Protein AF-A0AAD9Q661-F1 (afdb_monomer)

Organism: Acropora cervicornis (NCBI:txid6130)

Solvent-accessible surface area (backbone atoms only — not comparable to full-atom values): 11710 Å² total; per-residue (Å²): 135,86,80,81,79,78,82,69,79,81,55,78,82,63,56,49,78,59,52,51,55,54,43,55,54,47,40,49,43,62,15,44,30,61,57,53,44,52,51,36,46,53,49,36,54,52,47,52,64,78,39,65,90,53,77,78,66,76,66,91,54,58,66,65,53,75,67,75,46,71,67,34,48,56,58,48,71,36,35,70,75,80,73,61,37,38,75,56,32,58,58,84,37,52,84,39,91,89,54,8,30,40,35,53,47,39,22,33,25,63,91,52,74,90,50,37,82,68,44,67,48,51,84,61,38,52,68,66,41,53,56,32,25,54,65,27,28,58,81,54,81,62,58,62,69,37,54,48,46,44,49,42,44,47,56,64,51,35,74,64,26,76,93,51,54,70,55,72,67,57,48,52,53,43,52,50,30,50,44,56,40,38,61,30,79,81,30,63,83,38,68,48,17,46,49,28,40,53,55,58,60,51,70,75,78,113

Sequence (206 aa):
MAGSHSVSPDWQSKILKKEYQNFALSLMLDGLRSYIEEEMMIFHQRLLTNLASASPCVCPNPTKHRKTCAWSNHLIGYHRKGFPKWRQSDPTKWSDINCGYWEIAKLFMADLGTSKAAMVDAITTDCTGLINLISWCDHFQVQIHLINAVQETRNTKWVHAPRQELTDAEKSDTLNAIRNLLQDPELVADANAQKALLEITSMEKE

InterPro domains:
  IPR027897 Protein of unknown function DUF4559 [PF15112] (20-188)
  IPR027897 Protein of unknown function DUF4559 [PTHR35083] (17-191)

Structure (mmCIF, N/CA/C/O backbone):
data_AF-A0AAD9Q661-F1
#
_entry.id   AF-A0AAD9Q661-F1
#
loop_
_atom_site.group_PDB
_atom_site.id
_atom_site.type_symbol
_atom_site.label_atom_id
_atom_site.label_alt_id
_atom_site.label_comp_id
_atom_site.label_asym_id
_atom_site.label_entity_id
_atom_site.label_seq_id
_atom_site.pdbx_PDB_ins_code
_atom_site.Cartn_x
_atom_site.Cartn_y
_atom_site.Cartn_z
_atom_site.occupancy
_atom_site.B_iso_or_equiv
_atom_site.auth_seq_id
_atom_site.auth_comp_id
_atom_site.auth_asym_id
_atom_site.auth_atom_id
_atom_site.pdbx_PDB_model_num
ATOM 1 N N . MET A 1 1 ? -11.928 -5.965 61.417 1.00 35.06 1 MET A N 1
ATOM 2 C CA . MET A 1 1 ? -12.749 -5.832 60.198 1.00 35.06 1 MET A CA 1
ATOM 3 C C . MET A 1 1 ? -11.862 -5.225 59.129 1.00 35.06 1 MET A C 1
ATOM 5 O O . MET A 1 1 ? -11.406 -4.105 59.308 1.00 35.06 1 MET A O 1
ATOM 9 N N . ALA A 1 2 ? -11.500 -6.017 58.121 1.00 31.73 2 ALA A N 1
ATOM 10 C CA . ALA A 1 2 ? -10.606 -5.603 57.046 1.00 31.73 2 ALA A CA 1
ATOM 11 C C . ALA A 1 2 ? -11.409 -4.809 56.008 1.00 31.73 2 ALA A C 1
ATOM 13 O O . ALA A 1 2 ? -12.357 -5.337 55.431 1.00 31.73 2 ALA A O 1
ATOM 14 N N . GLY A 1 3 ? -11.061 -3.536 55.826 1.00 29.75 3 GLY A N 1
ATOM 15 C CA . GLY A 1 3 ? -11.609 -2.701 54.765 1.00 29.75 3 GLY A CA 1
ATOM 16 C C . GLY A 1 3 ? -11.016 -3.126 53.428 1.00 29.75 3 GLY A C 1
ATOM 17 O O . GLY A 1 3 ? -9.805 -3.064 53.231 1.00 29.75 3 GLY A O 1
ATOM 18 N N . SER A 1 4 ? -11.873 -3.587 52.525 1.00 33.56 4 SER A N 1
ATOM 19 C CA . SER A 1 4 ? -11.544 -3.843 51.130 1.00 33.56 4 SER A CA 1
ATOM 20 C C . SER A 1 4 ? -11.205 -2.521 50.441 1.00 33.56 4 SER A C 1
ATOM 22 O O . SER A 1 4 ? -12.092 -1.707 50.183 1.00 33.56 4 SER A O 1
ATOM 24 N N . HIS A 1 5 ? -9.929 -2.303 50.132 1.00 34.09 5 HIS A N 1
ATOM 25 C CA . HIS A 1 5 ? -9.533 -1.275 49.180 1.00 34.09 5 HIS A CA 1
ATOM 26 C C . HIS A 1 5 ? -10.049 -1.679 47.795 1.00 34.09 5 HIS A C 1
ATOM 28 O O . HIS A 1 5 ? -9.516 -2.589 47.163 1.00 34.09 5 HIS A O 1
ATOM 34 N N . SER A 1 6 ? -11.112 -1.017 47.337 1.00 40.59 6 SER A N 1
ATOM 35 C CA . SER A 1 6 ? -11.507 -1.029 45.933 1.00 40.59 6 SER A CA 1
ATOM 36 C C . SER A 1 6 ? -10.397 -0.357 45.130 1.00 40.59 6 SER A C 1
ATOM 38 O O . SER A 1 6 ? -10.202 0.858 45.219 1.00 40.59 6 SER A O 1
ATOM 40 N N . VAL A 1 7 ? -9.645 -1.148 44.372 1.00 36.69 7 VAL A N 1
ATOM 41 C CA . VAL A 1 7 ? -8.735 -0.627 43.353 1.00 36.69 7 VAL A CA 1
ATOM 42 C C . VAL A 1 7 ? -9.608 0.004 42.269 1.00 36.69 7 VAL A C 1
ATOM 44 O O . VAL A 1 7 ? -10.267 -0.694 41.506 1.00 36.69 7 VAL A O 1
ATOM 47 N N . SER A 1 8 ? -9.666 1.334 42.260 1.00 37.97 8 SER A N 1
ATOM 48 C CA . SER A 1 8 ? -10.226 2.107 41.151 1.00 37.97 8 SER A CA 1
ATOM 49 C C . SER A 1 8 ? -9.344 1.907 39.909 1.00 37.97 8 SER A C 1
ATOM 51 O O . SER A 1 8 ? -8.117 1.961 40.056 1.00 37.97 8 SER A O 1
ATOM 53 N N . PRO A 1 9 ? -9.898 1.700 38.700 1.00 45.19 9 PRO A N 1
ATOM 54 C CA . PRO A 1 9 ? -9.126 1.647 37.460 1.00 45.19 9 PRO A CA 1
ATOM 55 C C . PRO A 1 9 ? -8.660 3.059 37.052 1.00 45.19 9 PRO A C 1
ATOM 57 O O . PRO A 1 9 ? -9.088 3.634 36.060 1.00 45.19 9 PRO A O 1
ATOM 60 N N . ASP A 1 10 ? -7.726 3.620 37.822 1.00 48.41 10 ASP A N 1
ATOM 61 C CA . ASP A 1 10 ? -7.062 4.923 37.635 1.00 48.41 10 ASP A CA 1
ATOM 62 C C . ASP A 1 10 ? -6.063 4.945 36.447 1.00 48.41 10 ASP A C 1
ATOM 64 O O . ASP A 1 10 ? -5.057 5.663 36.445 1.00 48.41 10 ASP A O 1
ATOM 68 N N . TRP A 1 11 ? -6.301 4.103 35.438 1.00 43.44 11 TRP A N 1
ATOM 69 C CA . TRP A 1 11 ? -5.484 4.000 34.227 1.00 43.44 11 TRP A CA 1
ATOM 70 C C . TRP A 1 11 ? -6.222 4.523 32.984 1.00 43.44 11 TRP A C 1
ATOM 72 O O . TRP A 1 11 ? -5.585 5.100 32.104 1.00 43.44 11 TRP A O 1
ATOM 82 N N . GLN A 1 12 ? -7.559 4.452 32.959 1.00 44.88 12 GLN A N 1
ATOM 83 C CA . GLN A 1 12 ? -8.405 5.024 31.897 1.00 44.88 12 GLN A CA 1
ATOM 84 C C . GLN A 1 12 ? -8.356 6.562 31.854 1.00 44.88 12 GLN A C 1
ATOM 86 O O . GLN A 1 12 ? -8.608 7.177 30.823 1.00 44.88 12 GLN A O 1
ATOM 91 N N . SER A 1 13 ? -7.959 7.198 32.959 1.00 40.97 13 SER A N 1
ATOM 92 C CA . SER A 1 13 ? -7.707 8.640 33.049 1.00 40.97 13 SER A CA 1
ATOM 93 C C . SER A 1 13 ? -6.361 9.073 32.439 1.00 40.97 13 SER A C 1
ATOM 95 O O . SER A 1 13 ? -6.132 10.275 32.292 1.00 40.97 13 SER A O 1
ATOM 97 N N . LYS A 1 14 ? -5.467 8.128 32.093 1.00 41.72 14 LYS A N 1
ATOM 98 C CA . LYS A 1 14 ? -4.052 8.396 31.760 1.00 41.72 14 LYS A CA 1
ATOM 99 C C . LYS A 1 14 ? -3.652 8.187 30.302 1.00 41.72 14 LYS A C 1
ATOM 101 O O . LYS A 1 14 ? -2.556 8.610 29.957 1.00 41.72 14 LYS A O 1
ATOM 106 N N . ILE A 1 15 ? -4.508 7.630 29.444 1.00 47.44 15 ILE A N 1
ATOM 107 C CA . ILE A 1 15 ? -4.295 7.743 27.994 1.00 47.44 15 ILE A CA 1
ATOM 108 C C . ILE A 1 15 ? -4.806 9.127 27.605 1.00 47.44 15 ILE A C 1
ATOM 110 O O . ILE A 1 15 ? -6.010 9.351 27.463 1.00 47.44 15 ILE A O 1
ATOM 114 N N . LEU A 1 16 ? -3.899 10.095 27.493 1.00 50.72 16 LEU A N 1
ATOM 115 C CA . LEU A 1 16 ? -4.241 11.435 27.019 1.00 50.72 16 LEU A CA 1
ATOM 116 C C . LEU A 1 16 ? -5.015 11.289 25.699 1.00 50.72 16 LEU A C 1
ATOM 118 O O . LEU A 1 16 ? -4.644 10.480 24.857 1.00 50.72 16 LEU A O 1
ATOM 122 N N . LYS A 1 17 ? -6.096 12.051 25.481 1.00 54.47 17 LYS A N 1
ATOM 123 C CA . LYS A 1 17 ? -7.004 11.896 24.315 1.00 54.47 17 LYS A CA 1
ATOM 124 C C . LYS A 1 17 ? -6.286 11.765 22.955 1.00 54.47 17 LYS A C 1
ATOM 126 O O . LYS A 1 17 ? -6.797 11.102 22.057 1.00 54.47 17 LYS A O 1
ATOM 131 N N . LYS A 1 18 ? -5.104 12.377 22.828 1.00 54.94 18 LYS A N 1
ATOM 132 C CA . LYS A 1 18 ? -4.198 12.294 21.672 1.00 54.94 18 LYS A CA 1
ATOM 133 C C . LYS A 1 18 ? -3.495 10.932 21.533 1.00 54.94 18 LYS A C 1
ATOM 135 O O . LYS A 1 18 ? -3.308 10.448 20.422 1.00 54.94 18 LYS A O 1
ATOM 140 N N . GLU A 1 19 ? -3.114 10.307 22.642 1.00 62.66 19 GLU A N 1
ATOM 141 C CA . GLU A 1 19 ? -2.480 8.984 22.690 1.00 62.66 19 GLU A CA 1
ATOM 142 C C . GLU A 1 19 ? -3.453 7.884 22.259 1.00 62.66 19 GLU A C 1
ATOM 144 O O . GLU A 1 19 ? -3.057 7.018 21.491 1.00 62.66 19 GLU A O 1
ATOM 149 N N . TYR A 1 20 ? -4.736 7.969 22.631 1.00 68.25 20 TYR A N 1
ATOM 150 C CA . TYR A 1 20 ? -5.757 6.983 22.240 1.00 68.25 20 TYR A CA 1
ATOM 151 C C . TYR A 1 20 ? -5.947 6.895 20.717 1.00 68.25 20 TYR A C 1
ATOM 153 O O . TYR A 1 20 ? -6.053 5.818 20.138 1.00 68.25 20 TYR A O 1
ATOM 161 N N . GLN A 1 21 ? -5.976 8.048 20.051 1.00 67.25 21 GLN A N 1
ATOM 162 C CA . GLN A 1 21 ? -6.215 8.140 18.608 1.00 67.25 21 GLN A CA 1
ATOM 163 C C . GLN A 1 21 ? -4.998 7.678 17.810 1.00 67.25 21 GLN A C 1
ATOM 165 O O . GLN A 1 21 ? -5.122 6.887 16.874 1.00 67.25 21 GLN A O 1
ATOM 170 N N . ASN A 1 22 ? -3.813 8.137 18.222 1.00 70.94 22 ASN A N 1
ATOM 171 C CA . ASN A 1 22 ? -2.556 7.664 17.658 1.00 70.94 22 ASN A CA 1
ATOM 172 C C . ASN A 1 22 ? -2.407 6.155 17.861 1.00 70.94 22 ASN A C 1
ATOM 174 O O . ASN A 1 22 ? -1.918 5.470 16.967 1.00 70.94 22 ASN A O 1
ATOM 178 N N . PHE A 1 23 ? -2.873 5.635 18.997 1.00 79.38 23 PHE A N 1
ATOM 179 C CA . PHE A 1 23 ? -2.864 4.213 19.291 1.00 79.38 23 PHE A CA 1
ATOM 180 C C . PHE A 1 23 ? -3.783 3.424 18.351 1.00 79.38 23 PHE A C 1
ATOM 182 O O . PHE A 1 23 ? -3.293 2.521 17.683 1.00 79.38 23 PHE A O 1
ATOM 189 N N . ALA A 1 24 ? -5.056 3.808 18.184 1.00 84.31 24 ALA A N 1
ATOM 190 C CA . ALA A 1 24 ? -5.981 3.109 17.279 1.00 84.31 24 ALA A CA 1
ATOM 191 C C . ALA A 1 24 ? -5.478 3.066 15.821 1.00 84.31 24 ALA A C 1
ATOM 193 O O . ALA A 1 24 ? -5.547 2.030 15.160 1.00 84.31 24 ALA A O 1
ATOM 194 N N . LEU A 1 25 ? -4.925 4.176 15.321 1.00 83.81 25 LEU A N 1
ATOM 195 C CA . LEU A 1 25 ? -4.324 4.219 13.985 1.00 83.81 25 LEU A CA 1
ATOM 196 C C . LEU A 1 25 ? -3.051 3.391 13.867 1.00 83.81 25 LEU A C 1
ATOM 198 O O . LEU A 1 25 ? -2.810 2.815 12.808 1.00 83.81 25 LEU A O 1
ATOM 202 N N . SER A 1 26 ? -2.236 3.356 14.921 1.00 85.94 26 SER A N 1
ATOM 203 C CA . SER A 1 26 ? -1.027 2.531 14.944 1.00 85.94 26 SER A CA 1
ATOM 204 C C . SER A 1 26 ? -1.395 1.052 14.941 1.00 85.94 26 SER A C 1
ATOM 206 O O . SER A 1 26 ? -0.851 0.314 14.133 1.00 85.94 26 SER A O 1
ATOM 208 N N . LEU A 1 27 ?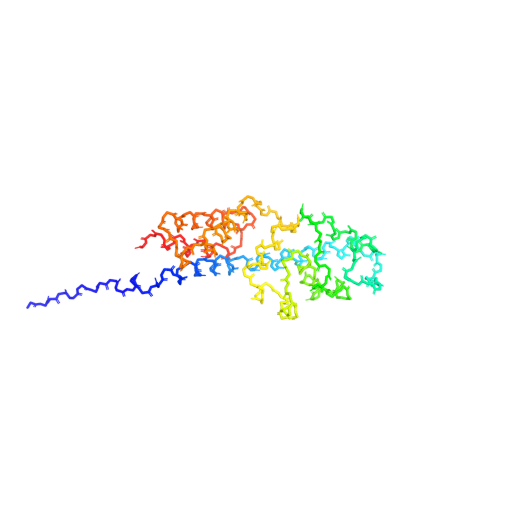 -2.392 0.644 15.734 1.00 90.50 27 LEU A N 1
ATOM 209 C CA . LEU A 1 27 ? -2.912 -0.724 15.739 1.00 90.50 27 LEU A CA 1
ATOM 210 C C . LEU A 1 27 ? -3.458 -1.141 14.377 1.00 90.50 27 LEU A C 1
ATOM 212 O O . LEU A 1 27 ? -3.126 -2.214 13.881 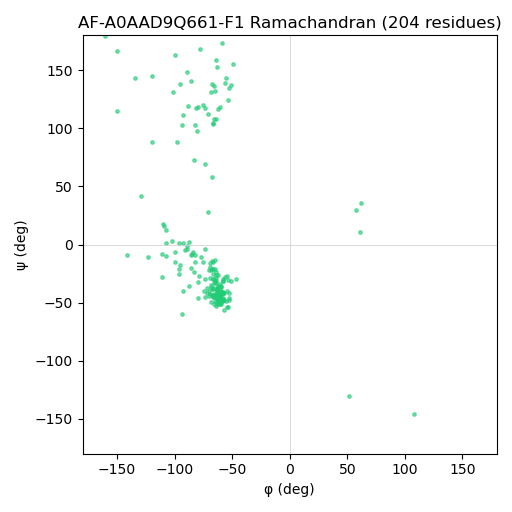1.00 90.50 27 LEU A O 1
ATOM 216 N N . MET A 1 28 ? -4.265 -0.284 13.748 1.00 93.31 28 MET A N 1
ATOM 217 C CA . MET A 1 28 ? -4.731 -0.529 12.386 1.00 93.31 28 MET A CA 1
ATOM 218 C C . MET A 1 28 ? -3.551 -0.699 11.431 1.00 93.31 28 MET A C 1
ATOM 220 O O . MET A 1 28 ? -3.532 -1.640 10.646 1.00 93.31 28 MET A O 1
ATOM 224 N N . LEU A 1 29 ? -2.570 0.205 11.486 1.00 92.06 29 LEU A N 1
ATOM 225 C CA . LEU A 1 29 ? -1.408 0.146 10.610 1.00 92.06 29 LEU A CA 1
ATOM 226 C C . LEU A 1 29 ? -0.625 -1.152 10.803 1.00 92.06 29 LEU A C 1
ATOM 228 O O . LEU A 1 29 ? -0.282 -1.803 9.821 1.00 92.06 29 LEU A O 1
ATOM 232 N N . ASP A 1 30 ? -0.384 -1.538 12.052 1.00 91.62 30 ASP A N 1
ATOM 233 C CA . ASP A 1 30 ? 0.282 -2.788 12.401 1.00 91.62 30 ASP A CA 1
ATOM 234 C C . ASP A 1 30 ? -0.498 -4.002 11.888 1.00 91.62 30 ASP A C 1
ATOM 236 O O . ASP A 1 30 ? 0.109 -4.931 11.358 1.00 91.62 30 ASP A O 1
ATOM 240 N N . GLY A 1 31 ? -1.831 -3.955 11.951 1.00 94.50 31 GLY A N 1
ATOM 241 C CA . GLY A 1 31 ? -2.702 -4.979 11.380 1.00 94.50 31 GLY A CA 1
ATOM 242 C C . GLY A 1 31 ? -2.645 -5.069 9.853 1.00 94.50 31 GLY A C 1
ATOM 243 O O . GLY A 1 31 ? -2.763 -6.156 9.304 1.00 94.50 31 GLY A O 1
ATOM 244 N N . LEU A 1 32 ? -2.434 -3.951 9.154 1.00 96.38 32 LEU A N 1
ATOM 245 C CA . LEU A 1 32 ? -2.408 -3.913 7.686 1.00 96.38 32 LEU A CA 1
ATOM 246 C C . LEU A 1 32 ? -1.035 -4.241 7.084 1.00 96.38 32 LEU A C 1
ATOM 248 O O . LEU A 1 32 ? -0.952 -4.563 5.900 1.00 96.38 32 LEU A O 1
ATOM 252 N N . ARG A 1 33 ? 0.052 -4.119 7.853 1.00 96.44 33 ARG A N 1
ATOM 253 C CA . ARG A 1 33 ? 1.425 -4.211 7.330 1.00 96.44 33 ARG A CA 1
ATOM 254 C C . ARG A 1 33 ? 1.721 -5.529 6.620 1.00 96.44 33 ARG A C 1
ATOM 256 O O . ARG A 1 33 ? 2.295 -5.481 5.537 1.00 96.44 33 ARG A O 1
ATOM 263 N N . SER A 1 34 ? 1.336 -6.669 7.198 1.00 95.88 34 SER A N 1
ATOM 264 C CA . SER A 1 34 ? 1.570 -7.987 6.584 1.00 95.88 34 SER A CA 1
ATOM 265 C C . SER A 1 34 ? 0.846 -8.123 5.254 1.00 95.88 34 SER A C 1
ATOM 267 O O . SER A 1 34 ? 1.489 -8.415 4.250 1.00 95.88 34 SER A O 1
ATOM 269 N N . TYR A 1 35 ? -0.451 -7.817 5.239 1.00 97.25 35 TYR A N 1
ATOM 270 C CA . TYR A 1 35 ? -1.260 -7.830 4.026 1.00 97.25 35 TYR A CA 1
ATOM 271 C C . TYR A 1 35 ? -0.664 -6.941 2.928 1.00 97.25 35 TYR A C 1
ATOM 273 O O . TYR A 1 35 ? -0.504 -7.375 1.791 1.00 97.25 35 TYR A O 1
ATOM 281 N N . ILE A 1 36 ? -0.287 -5.698 3.256 1.00 97.88 36 ILE A N 1
ATOM 282 C CA . ILE A 1 36 ? 0.271 -4.774 2.259 1.00 97.88 36 ILE A CA 1
ATOM 283 C C . ILE A 1 36 ? 1.595 -5.289 1.696 1.00 97.88 36 ILE A C 1
ATOM 285 O O . ILE A 1 36 ? 1.823 -5.193 0.490 1.00 97.88 36 ILE A O 1
ATOM 289 N N . GLU A 1 37 ? 2.476 -5.787 2.561 1.00 97.56 37 GLU A N 1
ATOM 290 C CA . GLU A 1 37 ? 3.767 -6.336 2.156 1.00 97.56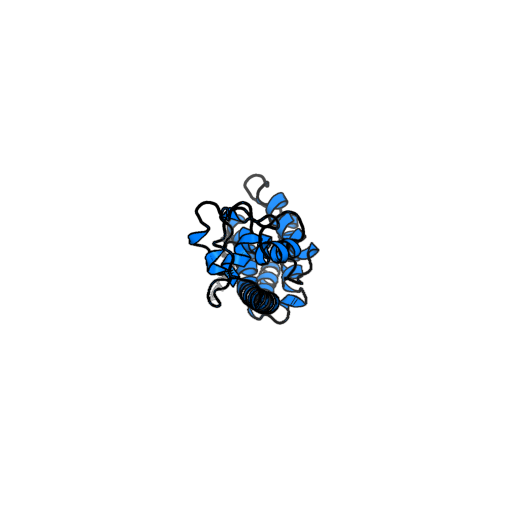 37 GLU A CA 1
ATOM 291 C C . GLU A 1 37 ? 3.573 -7.511 1.185 1.00 97.56 37 GLU A C 1
ATOM 293 O O . GLU A 1 37 ? 4.145 -7.515 0.093 1.00 97.56 37 GLU A O 1
ATOM 298 N N . GLU A 1 38 ? 2.709 -8.462 1.548 1.00 97.25 38 GLU A N 1
ATOM 299 C CA . GLU A 1 38 ? 2.414 -9.653 0.751 1.00 97.25 38 GLU A CA 1
ATOM 300 C C . GLU A 1 38 ? 1.782 -9.300 -0.602 1.00 97.25 38 GLU A C 1
ATOM 302 O O . GLU A 1 38 ? 2.279 -9.724 -1.649 1.00 97.25 38 GLU A O 1
ATOM 307 N N . GLU A 1 39 ? 0.756 -8.449 -0.616 1.00 98.00 39 GLU A N 1
ATOM 308 C CA . GLU A 1 39 ? 0.114 -8.007 -1.856 1.00 98.00 39 GLU A CA 1
ATOM 309 C C . GLU A 1 39 ? 1.089 -7.244 -2.760 1.00 98.00 39 GLU A C 1
ATOM 311 O O . GLU A 1 39 ? 1.096 -7.432 -3.976 1.00 98.00 39 GLU A O 1
ATOM 316 N N . MET A 1 40 ? 1.993 -6.429 -2.206 1.00 98.31 40 MET A N 1
ATOM 317 C CA . MET A 1 40 ? 3.005 -5.764 -3.028 1.00 98.31 40 MET A CA 1
ATOM 318 C C . MET A 1 40 ? 3.991 -6.750 -3.661 1.00 98.31 40 MET A C 1
ATOM 320 O O . MET A 1 40 ? 4.373 -6.558 -4.822 1.00 98.31 40 MET A O 1
ATOM 324 N N . MET A 1 41 ? 4.379 -7.812 -2.951 1.00 98.12 41 MET A N 1
ATOM 325 C CA . MET A 1 41 ? 5.197 -8.887 -3.519 1.00 98.12 41 MET A CA 1
ATOM 326 C C . MET A 1 41 ? 4.443 -9.639 -4.627 1.00 98.12 41 MET A C 1
ATOM 328 O O . MET A 1 41 ? 4.989 -9.840 -5.717 1.00 98.12 41 MET A O 1
ATOM 332 N N . ILE A 1 42 ? 3.170 -9.984 -4.405 1.00 97.94 42 ILE A N 1
ATOM 333 C CA . ILE A 1 42 ? 2.306 -10.635 -5.405 1.00 97.94 42 ILE A CA 1
ATOM 334 C C . ILE A 1 42 ? 2.157 -9.748 -6.645 1.00 97.94 42 ILE A C 1
ATOM 336 O O . ILE A 1 42 ? 2.304 -10.215 -7.783 1.00 97.94 42 ILE A O 1
ATOM 340 N N . PHE A 1 43 ? 1.899 -8.454 -6.453 1.00 98.12 43 PHE A N 1
ATOM 341 C CA . PHE A 1 43 ? 1.802 -7.487 -7.537 1.00 98.12 43 PHE A CA 1
ATOM 342 C C . PHE A 1 43 ? 3.080 -7.443 -8.364 1.00 98.12 43 PHE A C 1
ATOM 344 O O . PHE A 1 43 ? 3.040 -7.506 -9.596 1.00 98.12 43 PHE A O 1
ATOM 351 N N . HIS A 1 44 ? 4.222 -7.360 -7.687 1.00 97.88 44 HIS A N 1
ATOM 352 C CA . HIS A 1 44 ? 5.520 -7.300 -8.334 1.00 97.88 44 HIS A CA 1
ATOM 353 C C . HIS A 1 44 ? 5.812 -8.557 -9.147 1.00 97.88 44 HIS A C 1
ATOM 355 O O . HIS A 1 44 ? 6.197 -8.450 -10.311 1.00 97.88 44 HIS A O 1
ATOM 361 N N . GLN A 1 45 ? 5.523 -9.741 -8.610 1.00 97.50 45 GLN A N 1
ATOM 362 C CA . GLN A 1 45 ? 5.676 -10.997 -9.339 1.00 97.50 45 GLN A CA 1
ATOM 363 C C . GLN A 1 45 ? 4.790 -11.052 -10.596 1.00 97.50 45 GLN A C 1
ATOM 365 O O . GLN A 1 45 ? 5.235 -11.491 -11.665 1.00 97.50 45 GLN A O 1
ATOM 370 N N . ARG A 1 46 ? 3.548 -10.554 -10.511 1.00 96.56 46 ARG A N 1
ATOM 371 C CA . ARG A 1 46 ? 2.662 -10.418 -11.680 1.00 96.56 46 ARG A CA 1
ATOM 372 C C . ARG A 1 46 ? 3.240 -9.442 -12.705 1.00 96.56 46 ARG A C 1
ATOM 374 O O . ARG A 1 46 ? 3.194 -9.725 -13.901 1.00 96.56 46 ARG A O 1
ATOM 381 N N . LEU A 1 47 ? 3.812 -8.319 -12.269 1.00 95.31 47 LEU A N 1
ATOM 382 C CA . LEU A 1 47 ? 4.479 -7.367 -13.162 1.00 95.31 47 LEU A CA 1
ATOM 383 C C . LEU A 1 47 ? 5.689 -7.989 -13.860 1.00 95.31 47 LEU A C 1
ATOM 385 O O . LEU A 1 47 ? 5.793 -7.859 -15.076 1.00 95.31 47 LEU A O 1
ATOM 389 N N . LEU A 1 48 ? 6.551 -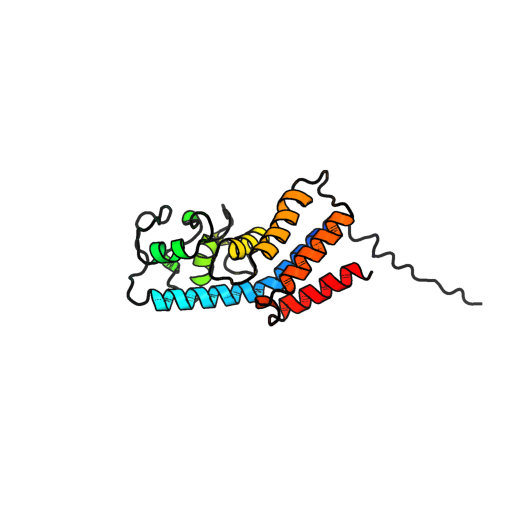8.702 -13.130 1.00 95.31 48 LEU A N 1
ATOM 390 C CA . LEU A 1 48 ? 7.698 -9.416 -13.700 1.00 95.31 48 LEU A CA 1
ATOM 391 C C . LEU A 1 48 ? 7.261 -10.430 -14.760 1.00 95.31 48 LEU A C 1
ATOM 393 O O . LEU A 1 48 ? 7.872 -10.513 -15.820 1.00 95.31 48 LEU A O 1
ATOM 397 N N . THR A 1 49 ? 6.169 -11.150 -14.504 1.00 95.75 49 THR A N 1
ATOM 398 C CA . THR A 1 49 ? 5.601 -12.108 -15.461 1.00 95.75 49 THR A CA 1
ATOM 399 C C . THR A 1 49 ? 5.080 -11.398 -16.714 1.00 95.75 49 THR A C 1
ATOM 401 O O . THR A 1 49 ? 5.428 -11.770 -17.833 1.00 95.75 49 THR A O 1
ATOM 404 N N . ASN A 1 50 ? 4.296 -10.331 -16.541 1.00 93.75 50 ASN A N 1
ATOM 405 C CA . ASN A 1 50 ? 3.720 -9.559 -17.647 1.00 93.75 50 ASN A CA 1
ATOM 406 C C . ASN A 1 50 ? 4.776 -8.818 -18.482 1.00 93.75 50 ASN A C 1
ATOM 408 O O . ASN A 1 50 ? 4.542 -8.516 -19.651 1.00 93.75 50 ASN A O 1
ATOM 412 N N . LEU A 1 51 ? 5.926 -8.506 -17.882 1.00 92.44 51 LEU A N 1
ATOM 413 C CA . LEU A 1 51 ? 7.019 -7.753 -18.491 1.00 92.44 51 LEU A CA 1
ATOM 414 C C . LEU A 1 51 ? 8.251 -8.623 -18.767 1.00 92.44 51 LEU A C 1
ATOM 416 O O . LEU A 1 51 ? 9.322 -8.079 -19.017 1.00 92.44 51 LEU A O 1
ATOM 420 N N . ALA A 1 52 ? 8.115 -9.952 -18.780 1.00 91.31 52 ALA A N 1
ATOM 421 C CA . ALA A 1 52 ? 9.239 -10.874 -18.954 1.00 91.31 52 ALA A CA 1
ATOM 422 C C . ALA A 1 52 ? 10.024 -10.645 -20.261 1.00 91.31 52 ALA A C 1
ATOM 424 O O . ALA A 1 52 ? 11.235 -10.849 -20.307 1.00 91.31 52 ALA A O 1
ATOM 425 N N . SER A 1 53 ? 9.348 -10.196 -21.325 1.00 88.44 53 SER A N 1
ATOM 426 C CA . SER A 1 53 ? 9.970 -9.858 -22.612 1.00 88.44 53 SER A CA 1
ATOM 427 C C . SER A 1 53 ? 10.397 -8.391 -22.729 1.00 88.44 53 SER A C 1
ATOM 429 O O . SER A 1 53 ? 10.946 -7.991 -23.756 1.00 88.44 53 SER A O 1
ATOM 431 N N . ALA A 1 54 ? 10.098 -7.559 -21.730 1.00 86.81 54 ALA A N 1
ATOM 432 C CA . ALA A 1 54 ? 10.483 -6.159 -21.725 1.00 86.81 54 ALA A CA 1
ATOM 433 C C . ALA A 1 54 ? 11.901 -6.008 -21.171 1.00 86.81 54 ALA A C 1
ATOM 435 O O . ALA A 1 54 ? 12.279 -6.633 -20.183 1.00 86.81 54 ALA A O 1
ATOM 436 N N . SER A 1 55 ? 12.685 -5.116 -21.772 1.00 82.69 55 SER A N 1
ATOM 437 C CA . SER A 1 55 ? 13.959 -4.724 -21.180 1.00 82.69 55 SER A CA 1
ATOM 438 C C . SER A 1 55 ? 13.733 -4.036 -19.825 1.00 82.69 55 SER A C 1
ATOM 440 O O . SER A 1 55 ? 12.703 -3.367 -19.640 1.00 82.69 55 SER A O 1
ATOM 442 N N . PRO A 1 56 ? 14.714 -4.098 -18.904 1.00 82.25 56 PRO A N 1
ATOM 443 C CA . PRO A 1 56 ? 14.748 -3.219 -17.746 1.00 82.25 56 PRO A CA 1
ATOM 444 C C . PRO A 1 56 ? 14.556 -1.755 -18.147 1.00 82.25 56 PRO A C 1
ATOM 446 O O . PRO A 1 56 ? 14.802 -1.344 -19.289 1.00 82.25 56 PRO A O 1
ATOM 449 N N . CYS A 1 57 ? 14.078 -0.954 -17.206 1.00 82.25 57 CYS A N 1
ATOM 450 C CA . CYS A 1 57 ? 13.750 0.427 -17.485 1.00 82.25 57 CYS A CA 1
ATOM 451 C C . CYS A 1 57 ? 15.016 1.280 -17.707 1.00 82.25 57 CYS A C 1
ATOM 453 O O . CYS A 1 57 ? 15.766 1.538 -16.773 1.00 82.25 57 CYS A O 1
ATOM 455 N N . VAL A 1 58 ? 15.223 1.764 -18.938 1.00 77.44 58 VAL A N 1
ATOM 456 C CA . VAL A 1 58 ? 16.402 2.567 -19.339 1.00 77.44 58 VAL A CA 1
ATOM 457 C C . VAL A 1 58 ? 16.085 4.043 -19.606 1.00 77.44 58 VAL A C 1
ATOM 459 O O . VAL A 1 58 ? 16.854 4.737 -20.271 1.00 77.44 58 VAL A O 1
ATOM 462 N N . CYS A 1 59 ? 14.930 4.554 -19.166 1.00 77.25 59 CYS A N 1
ATOM 463 C CA . CYS A 1 59 ? 14.559 5.921 -19.525 1.00 77.25 59 CYS A CA 1
ATOM 464 C C . CYS A 1 59 ? 15.535 6.949 -18.922 1.00 77.25 59 CYS A C 1
ATOM 466 O O . CYS A 1 59 ? 15.771 6.942 -17.713 1.00 77.25 59 CYS A O 1
ATOM 468 N N . PRO A 1 60 ? 16.021 7.907 -19.734 1.00 64.56 60 PRO A N 1
ATOM 469 C CA . PRO A 1 60 ? 17.054 8.858 -19.324 1.00 64.56 60 PRO A CA 1
ATOM 470 C C . PRO A 1 60 ? 16.553 9.879 -18.298 1.00 64.56 60 PRO A C 1
ATOM 472 O O . PRO A 1 60 ? 17.345 10.475 -17.574 1.00 64.56 60 PRO A O 1
ATOM 475 N N . ASN A 1 61 ? 15.235 10.100 -18.231 1.00 70.06 61 ASN A N 1
ATOM 476 C CA . ASN A 1 61 ? 14.623 10.949 -17.222 1.00 70.06 61 ASN A CA 1
ATOM 477 C C . ASN A 1 61 ? 13.629 10.150 -16.374 1.00 70.06 61 ASN A C 1
ATOM 479 O O . ASN A 1 61 ? 12.425 10.152 -16.666 1.00 70.06 61 ASN A O 1
ATOM 483 N N . PRO A 1 62 ? 14.103 9.522 -15.288 1.00 62.41 62 PRO A N 1
ATOM 484 C CA . PRO A 1 62 ? 13.264 8.662 -14.481 1.00 62.41 62 PRO A CA 1
ATOM 485 C C . PRO A 1 62 ? 12.147 9.418 -13.760 1.00 62.41 62 PRO A C 1
ATOM 487 O O . PRO A 1 62 ? 11.158 8.829 -13.350 1.00 62.41 62 PRO A O 1
ATOM 490 N N . THR A 1 63 ? 12.244 10.747 -13.683 1.00 66.69 63 THR A N 1
ATOM 491 C CA . THR A 1 63 ? 11.245 11.612 -13.047 1.00 66.69 63 THR A CA 1
ATOM 492 C C . THR A 1 63 ? 10.046 11.944 -13.941 1.00 66.69 63 THR A C 1
ATOM 494 O O . THR A 1 63 ? 9.075 12.534 -13.464 1.00 66.69 63 THR A O 1
ATOM 497 N N . LYS A 1 64 ? 10.103 11.584 -15.233 1.00 69.88 64 LYS A N 1
ATOM 498 C CA . LYS A 1 64 ? 9.068 11.859 -16.243 1.00 69.88 64 LYS A CA 1
ATOM 499 C C . LYS A 1 64 ? 8.673 10.599 -17.025 1.00 69.88 64 LYS A C 1
ATOM 501 O O . LYS A 1 64 ? 8.476 10.670 -18.235 1.00 69.88 64 LYS A O 1
ATOM 506 N N . HIS A 1 65 ? 8.528 9.465 -16.341 1.00 74.62 65 HIS A N 1
ATOM 507 C CA . HIS A 1 65 ? 8.065 8.185 -16.898 1.00 74.62 65 HIS A CA 1
ATOM 508 C C . HIS A 1 65 ? 6.592 8.214 -17.345 1.00 74.62 65 HIS A C 1
ATOM 510 O O . HIS A 1 65 ? 5.747 7.459 -16.876 1.00 74.62 65 HIS A O 1
ATOM 516 N N . ARG A 1 66 ? 6.229 9.118 -18.254 1.00 72.44 66 ARG A N 1
ATOM 517 C CA . ARG A 1 66 ? 4.871 9.206 -18.786 1.00 72.44 66 ARG A CA 1
ATOM 518 C C . ARG A 1 66 ? 4.808 8.477 -20.119 1.00 72.44 66 ARG A C 1
ATOM 520 O O . ARG A 1 66 ? 4.988 9.093 -21.163 1.00 72.44 66 ARG A O 1
ATOM 527 N N . LYS A 1 67 ? 4.539 7.171 -20.055 1.00 70.81 67 LYS A N 1
ATOM 528 C CA . LYS A 1 67 ? 4.424 6.277 -21.219 1.00 70.81 67 LYS A CA 1
ATOM 529 C C . LYS A 1 67 ? 5.705 6.155 -22.059 1.00 70.81 67 LYS A C 1
ATOM 531 O O . LYS A 1 67 ? 5.656 6.067 -23.281 1.00 70.81 67 LYS A O 1
ATOM 536 N N . THR A 1 68 ? 6.862 6.185 -21.403 1.00 81.44 68 THR A N 1
ATOM 537 C CA . THR A 1 68 ? 8.182 6.209 -22.061 1.00 81.44 68 THR A CA 1
ATOM 538 C C . THR A 1 68 ? 8.819 4.827 -22.202 1.00 81.44 68 THR A C 1
ATOM 540 O O . THR A 1 68 ? 9.745 4.658 -22.988 1.00 81.44 68 THR A O 1
ATOM 543 N N . CYS A 1 69 ? 8.340 3.838 -21.448 1.00 86.94 69 CYS A N 1
ATOM 544 C CA . CYS A 1 69 ? 8.778 2.442 -21.504 1.00 86.94 69 CYS A CA 1
ATOM 545 C C . CYS A 1 69 ? 7.638 1.490 -21.119 1.00 86.94 69 CYS A C 1
ATOM 547 O O . CYS A 1 69 ? 6.637 1.921 -20.534 1.00 86.94 69 CYS A O 1
ATOM 549 N N . ALA A 1 70 ? 7.818 0.194 -21.398 1.00 90.12 70 ALA A N 1
ATOM 550 C CA . ALA A 1 70 ? 6.854 -0.856 -21.063 1.00 90.12 70 ALA A CA 1
ATOM 551 C C . ALA A 1 70 ? 6.458 -0.826 -19.576 1.00 90.12 70 ALA A C 1
ATOM 553 O O . ALA A 1 70 ? 5.273 -0.759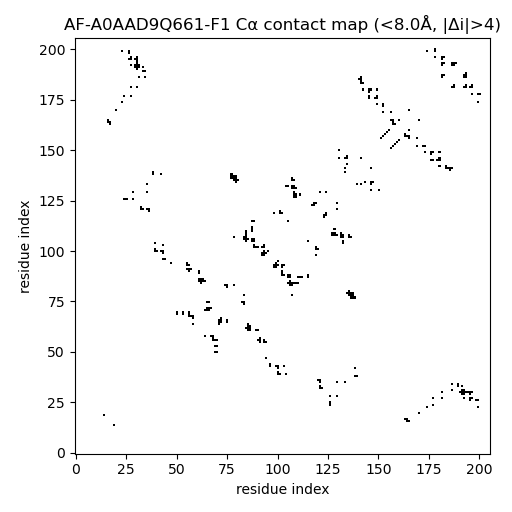 -19.262 1.00 90.12 70 ALA A O 1
ATOM 554 N N . TRP A 1 71 ? 7.440 -0.730 -18.675 1.00 91.88 71 TRP A N 1
ATOM 555 C CA . TRP A 1 71 ? 7.206 -0.589 -17.236 1.00 91.88 71 TRP A CA 1
ATOM 556 C C . TRP A 1 71 ? 6.284 0.585 -16.901 1.00 91.88 71 TRP A C 1
ATOM 558 O O . TRP A 1 71 ? 5.243 0.400 -16.278 1.00 91.88 71 TRP A O 1
ATOM 568 N N . SER A 1 72 ? 6.611 1.791 -17.374 1.00 90.56 72 SER A N 1
ATOM 569 C CA . SER A 1 72 ? 5.787 2.976 -17.110 1.00 90.56 72 SER A CA 1
ATOM 570 C C . SER A 1 72 ? 4.375 2.868 -17.695 1.00 90.56 72 SER A C 1
ATOM 572 O O . SER A 1 72 ? 3.425 3.335 -17.075 1.00 90.56 72 SER A O 1
ATOM 574 N N . ASN A 1 73 ? 4.218 2.234 -18.865 1.00 89.25 73 ASN A N 1
ATOM 575 C CA . ASN A 1 73 ? 2.912 2.018 -19.487 1.00 89.25 73 ASN A CA 1
ATOM 576 C C . ASN A 1 73 ? 2.023 1.126 -18.620 1.00 89.25 73 ASN A C 1
ATOM 578 O O . ASN A 1 73 ? 0.860 1.463 -18.409 1.00 89.25 73 ASN A O 1
ATOM 582 N N . HIS A 1 74 ? 2.580 0.037 -18.090 1.00 91.31 74 HIS A N 1
ATOM 583 C CA . HIS A 1 74 ? 1.855 -0.862 -17.197 1.00 91.31 74 HIS A CA 1
ATOM 584 C C . HIS A 1 74 ? 1.551 -0.193 -15.853 1.00 91.31 74 HIS A C 1
ATOM 586 O O . HIS A 1 74 ? 0.401 -0.174 -15.428 1.00 91.31 74 HIS A O 1
ATOM 592 N N . LEU A 1 75 ? 2.548 0.423 -15.214 1.00 93.38 75 LEU A N 1
ATOM 593 C CA . LEU A 1 75 ? 2.412 1.018 -13.880 1.00 93.38 75 LEU A CA 1
ATOM 594 C C . LEU A 1 75 ? 1.413 2.186 -13.831 1.00 93.38 75 LEU A C 1
ATOM 596 O O . LEU A 1 75 ? 0.714 2.345 -12.836 1.00 93.38 75 LEU A O 1
ATOM 600 N N . ILE A 1 76 ? 1.287 2.978 -14.905 1.00 92.56 76 ILE A N 1
ATOM 601 C CA . ILE A 1 76 ? 0.248 4.024 -14.998 1.00 92.56 76 ILE A CA 1
ATOM 602 C C . ILE A 1 76 ? -1.156 3.417 -14.952 1.00 92.56 76 ILE A C 1
ATOM 604 O O . ILE A 1 76 ? -2.048 4.023 -14.364 1.00 92.56 76 ILE A O 1
ATOM 608 N N . GLY A 1 77 ? -1.351 2.247 -15.566 1.00 92.50 77 GLY A N 1
ATOM 609 C CA . GLY A 1 77 ? -2.649 1.574 -15.625 1.00 92.50 77 GLY A CA 1
ATOM 610 C C . GLY A 1 77 ? -3.177 1.143 -14.258 1.00 92.50 77 GLY A C 1
ATOM 611 O O . GLY A 1 77 ? -4.384 1.094 -14.078 1.00 92.50 77 GLY A O 1
ATOM 612 N N . TYR A 1 78 ? -2.289 0.912 -13.288 1.00 94.88 78 TYR A N 1
ATOM 613 C CA . TYR A 1 78 ? -2.658 0.547 -11.919 1.00 94.88 78 TYR A CA 1
ATOM 614 C C . TYR A 1 78 ? -2.907 1.753 -11.010 1.00 94.88 78 TYR A C 1
ATOM 616 O O . TYR A 1 78 ? -3.150 1.577 -9.824 1.00 94.88 78 TYR A O 1
ATOM 624 N N . HIS A 1 79 ? -2.824 2.991 -11.502 1.00 94.12 79 HIS A N 1
ATOM 625 C CA . HIS A 1 79 ? -3.079 4.158 -10.663 1.00 94.12 79 HIS A CA 1
ATOM 626 C C . HIS A 1 79 ? -4.547 4.583 -10.774 1.00 94.12 79 HIS A C 1
ATOM 628 O O . HIS A 1 79 ? -4.952 5.137 -11.795 1.00 94.12 79 HIS A O 1
ATOM 634 N N . ARG A 1 80 ? -5.339 4.417 -9.706 1.00 91.88 80 ARG A N 1
ATOM 635 C CA . ARG A 1 80 ? -6.788 4.714 -9.718 1.00 91.88 80 ARG A CA 1
ATOM 636 C C . ARG A 1 80 ? -7.119 6.153 -10.090 1.00 91.88 80 ARG A C 1
ATOM 638 O O . ARG A 1 80 ? -8.075 6.420 -10.812 1.00 91.88 80 ARG A O 1
ATOM 645 N N . LYS A 1 81 ? -6.349 7.110 -9.569 1.00 81.00 81 LYS A N 1
ATOM 646 C CA . LYS A 1 81 ? -6.575 8.538 -9.833 1.00 81.00 81 LYS A CA 1
ATOM 647 C C . LYS A 1 81 ? -5.287 9.342 -9.792 1.00 81.00 81 LYS A C 1
ATOM 649 O O . LYS A 1 81 ? -4.711 9.508 -8.730 1.00 81.00 81 LYS A O 1
ATOM 654 N N . GLY A 1 82 ? -4.869 9.910 -10.919 1.00 83.12 82 GLY A N 1
ATOM 655 C CA . GLY A 1 82 ? -3.659 10.734 -11.001 1.00 83.12 82 GLY A CA 1
ATOM 656 C C . GLY A 1 82 ? -2.527 10.030 -11.739 1.00 83.12 82 GLY A C 1
ATOM 657 O O . GLY A 1 82 ? -2.773 9.323 -12.712 1.00 83.12 82 GLY A O 1
ATOM 658 N N . PHE A 1 83 ? -1.285 10.282 -11.322 1.00 87.06 83 PHE A N 1
ATOM 659 C CA . PHE A 1 83 ? -0.098 9.708 -11.953 1.00 87.06 83 PHE A CA 1
ATOM 660 C C . PHE A 1 83 ? 0.871 9.178 -10.900 1.00 87.06 83 PHE A C 1
ATOM 662 O O . PHE A 1 83 ? 1.063 9.858 -9.885 1.00 87.06 83 PHE A O 1
ATOM 669 N N . PRO A 1 84 ? 1.548 8.052 -11.189 1.00 92.25 84 PRO A N 1
ATOM 670 C CA . PRO A 1 84 ? 2.570 7.527 -10.303 1.00 92.25 84 PRO A CA 1
ATOM 671 C C . PRO A 1 84 ? 3.669 8.560 -10.002 1.00 92.25 84 PRO A C 1
ATOM 673 O O . PRO A 1 84 ? 4.066 9.361 -10.859 1.00 92.25 84 PRO A O 1
ATOM 676 N N . LYS A 1 85 ? 4.174 8.556 -8.768 1.00 91.56 85 LYS A N 1
ATOM 677 C CA . LYS A 1 85 ? 5.194 9.490 -8.272 1.00 91.56 85 LYS A CA 1
ATOM 678 C C . LYS A 1 85 ? 6.602 9.033 -8.642 1.00 91.56 85 LYS A C 1
ATOM 680 O O . LYS A 1 85 ? 7.404 8.638 -7.807 1.00 91.56 85 LYS A O 1
ATOM 685 N N . TRP A 1 86 ? 6.954 9.156 -9.916 1.00 90.81 86 TRP A N 1
ATOM 686 C CA . TRP A 1 86 ? 8.210 8.616 -10.455 1.00 90.81 86 TRP A CA 1
ATOM 687 C C . TRP A 1 86 ? 9.503 9.079 -9.764 1.00 90.81 86 TRP A C 1
ATOM 689 O O . TRP A 1 86 ? 10.494 8.364 -9.767 1.00 90.81 86 TRP A O 1
ATOM 699 N N . ARG A 1 87 ? 9.518 10.278 -9.166 1.00 88.69 87 ARG A N 1
ATOM 700 C CA . ARG A 1 87 ? 10.708 10.868 -8.517 1.00 88.69 87 ARG A CA 1
ATOM 701 C C . ARG A 1 87 ? 11.166 10.141 -7.252 1.00 88.69 87 ARG A C 1
ATOM 703 O O . ARG A 1 87 ? 12.310 10.341 -6.827 1.00 88.69 87 ARG A O 1
ATOM 710 N N . GLN A 1 88 ? 10.274 9.381 -6.622 1.00 90.75 88 GLN A N 1
ATOM 711 C CA . GLN A 1 88 ? 10.538 8.763 -5.323 1.00 90.75 88 GLN A CA 1
ATOM 712 C C . GLN A 1 88 ? 10.880 7.277 -5.404 1.00 90.75 88 GLN A C 1
ATOM 714 O O . GLN A 1 88 ? 11.117 6.664 -4.373 1.00 90.75 88 GLN A O 1
ATOM 719 N N . SER A 1 89 ? 10.963 6.748 -6.622 1.00 92.06 89 SER A N 1
ATOM 720 C CA . SER A 1 89 ? 11.288 5.360 -6.920 1.00 92.06 89 SER A CA 1
ATOM 721 C C . SER A 1 89 ? 12.559 5.276 -7.765 1.00 92.06 89 SER A C 1
ATOM 723 O O . SER A 1 89 ? 12.802 6.145 -8.609 1.00 92.06 89 SER A O 1
ATOM 725 N N . ASP A 1 90 ? 13.362 4.244 -7.536 1.00 90.50 90 ASP A N 1
ATOM 726 C CA . ASP A 1 90 ? 14.524 3.883 -8.339 1.00 90.50 90 ASP A CA 1
ATOM 727 C C . ASP A 1 90 ? 14.136 2.843 -9.410 1.00 90.50 90 ASP A C 1
ATOM 729 O O . ASP A 1 90 ? 13.996 1.653 -9.114 1.00 90.50 90 ASP A O 1
ATOM 733 N N . PRO A 1 91 ? 13.982 3.254 -10.681 1.00 90.12 91 PRO A N 1
ATOM 734 C CA . PRO A 1 91 ? 13.547 2.360 -11.749 1.00 90.12 91 PRO A CA 1
ATOM 735 C C . PRO A 1 91 ? 14.573 1.297 -12.130 1.00 90.12 91 PRO A C 1
ATOM 737 O O . PRO A 1 91 ? 14.207 0.322 -12.785 1.00 90.12 91 PRO A O 1
ATOM 740 N N . THR A 1 92 ? 15.838 1.454 -11.728 1.00 89.44 92 THR A N 1
ATOM 741 C CA . THR A 1 92 ? 16.865 0.431 -11.971 1.00 89.44 92 THR A CA 1
ATOM 742 C C . THR A 1 92 ? 16.630 -0.824 -11.130 1.00 89.44 92 THR A C 1
ATOM 744 O O . THR A 1 92 ? 17.102 -1.900 -11.487 1.00 89.44 92 THR A O 1
ATOM 747 N N . LYS A 1 93 ? 15.839 -0.698 -10.058 1.00 92.25 93 LYS A N 1
ATOM 748 C CA . LYS A 1 93 ? 15.497 -1.774 -9.127 1.00 92.25 93 LYS A CA 1
ATOM 749 C C . LYS A 1 93 ? 14.129 -2.396 -9.380 1.00 92.25 93 LYS A C 1
ATOM 751 O O . LYS A 1 93 ? 13.809 -3.395 -8.754 1.00 92.25 93 LYS A O 1
ATOM 756 N N . TRP A 1 94 ? 13.310 -1.868 -10.294 1.00 93.81 94 TRP A N 1
ATOM 757 C CA . TRP A 1 94 ? 11.952 -2.393 -10.524 1.00 93.81 94 TRP A CA 1
ATOM 758 C C . TRP A 1 94 ? 11.919 -3.871 -10.912 1.00 93.81 94 TRP A C 1
ATOM 760 O O . TRP A 1 94 ? 10.949 -4.554 -10.604 1.00 93.81 94 TRP A O 1
ATOM 770 N N . SER A 1 95 ? 12.961 -4.384 -11.567 1.00 93.50 95 SER A N 1
ATOM 771 C CA . SER A 1 95 ? 13.065 -5.804 -11.914 1.00 93.50 95 SER A CA 1
ATOM 772 C C . SER A 1 95 ? 13.732 -6.671 -10.837 1.00 93.50 95 SER A C 1
ATOM 774 O O . SER A 1 95 ? 13.839 -7.878 -11.027 1.00 93.50 95 SER A O 1
ATOM 776 N N . ASP A 1 96 ? 14.218 -6.086 -9.739 1.00 93.75 96 ASP A N 1
ATOM 777 C CA . ASP A 1 96 ? 14.878 -6.816 -8.653 1.00 93.75 96 ASP A CA 1
ATOM 778 C C . ASP A 1 96 ? 13.839 -7.560 -7.809 1.00 93.75 96 ASP A C 1
ATOM 780 O O . ASP A 1 96 ? 12.956 -6.937 -7.224 1.00 93.75 96 ASP A O 1
ATOM 784 N N . ILE A 1 97 ? 13.950 -8.886 -7.725 1.00 92.56 97 ILE A N 1
ATOM 785 C CA . ILE A 1 97 ? 12.989 -9.746 -7.019 1.00 92.56 97 ILE A CA 1
ATOM 786 C C . ILE A 1 97 ? 12.923 -9.496 -5.504 1.00 92.56 97 ILE A C 1
ATOM 788 O O . ILE A 1 97 ? 11.905 -9.784 -4.888 1.00 92.56 97 ILE A O 1
ATOM 792 N N . ASN A 1 98 ? 13.982 -8.951 -4.905 1.00 92.50 98 ASN A N 1
ATOM 793 C CA . ASN A 1 98 ? 14.091 -8.788 -3.456 1.00 92.50 98 ASN A CA 1
ATOM 794 C C . ASN A 1 98 ? 13.687 -7.397 -2.971 1.00 92.50 98 ASN A C 1
ATOM 796 O O . ASN A 1 98 ? 13.430 -7.232 -1.788 1.00 92.50 98 ASN A O 1
ATOM 800 N N . CYS A 1 99 ? 13.700 -6.377 -3.834 1.00 93.06 99 CYS A N 1
ATOM 801 C CA . CYS A 1 99 ? 13.394 -5.002 -3.414 1.00 93.06 99 CYS A CA 1
ATOM 802 C C . CYS A 1 99 ? 12.570 -4.189 -4.422 1.00 93.06 99 CYS A C 1
ATOM 804 O O . CYS A 1 99 ? 12.099 -3.094 -4.103 1.00 93.06 99 CYS A O 1
ATOM 806 N N . GLY A 1 100 ? 12.361 -4.710 -5.634 1.00 95.62 100 GLY A N 1
ATOM 807 C CA . GLY A 1 100 ? 11.618 -4.024 -6.687 1.00 95.62 100 GLY A CA 1
ATOM 808 C C . GLY A 1 100 ? 10.157 -3.786 -6.325 1.00 95.62 100 GLY A C 1
ATOM 809 O O . GLY A 1 100 ? 9.603 -2.750 -6.697 1.00 95.62 100 GLY A O 1
ATOM 810 N N . TYR A 1 101 ? 9.558 -4.684 -5.539 1.00 97.69 101 TYR A N 1
ATOM 811 C CA . TYR A 1 101 ? 8.181 -4.551 -5.075 1.00 97.69 101 TYR A CA 1
ATOM 812 C C . TYR A 1 101 ? 7.962 -3.257 -4.281 1.00 97.69 101 TYR A C 1
ATOM 814 O O . TYR A 1 101 ? 7.002 -2.534 -4.552 1.00 97.69 101 TYR A O 1
ATOM 822 N N . TRP A 1 102 ? 8.885 -2.884 -3.387 1.00 97.88 102 TRP A N 1
ATOM 823 C CA . TRP A 1 102 ? 8.729 -1.654 -2.612 1.00 97.88 102 TRP A CA 1
ATOM 824 C C . TRP A 1 102 ? 9.112 -0.400 -3.392 1.00 97.88 102 TRP A C 1
ATOM 826 O O . TRP A 1 102 ? 8.485 0.648 -3.237 1.00 97.88 102 TRP A O 1
ATOM 836 N N . GLU A 1 103 ? 10.082 -0.487 -4.305 1.00 96.19 103 GLU A N 1
ATOM 837 C CA . GLU A 1 103 ? 10.343 0.612 -5.240 1.00 96.19 103 GLU A CA 1
ATOM 838 C C . GLU A 1 103 ? 9.110 0.912 -6.104 1.00 96.19 103 GLU A C 1
ATOM 840 O O . GLU A 1 103 ? 8.806 2.078 -6.360 1.00 96.19 103 GLU A O 1
ATOM 845 N N . ILE A 1 104 ? 8.343 -0.107 -6.491 1.00 96.44 104 ILE A N 1
ATOM 846 C CA . ILE A 1 104 ? 7.060 0.066 -7.178 1.00 96.44 104 ILE A CA 1
ATOM 847 C C . ILE A 1 104 ? 5.989 0.606 -6.226 1.00 96.44 104 ILE A C 1
ATOM 849 O O . ILE A 1 104 ? 5.270 1.526 -6.613 1.00 96.44 104 ILE A O 1
ATOM 853 N N . ALA A 1 105 ? 5.910 0.120 -4.982 1.00 97.88 105 ALA A N 1
ATOM 854 C CA . ALA A 1 105 ? 4.969 0.613 -3.970 1.00 97.88 105 ALA A CA 1
ATOM 855 C C . ALA A 1 105 ? 5.070 2.135 -3.796 1.00 97.88 105 ALA A C 1
ATOM 857 O O . ALA A 1 105 ? 4.066 2.852 -3.844 1.00 97.88 105 ALA A O 1
ATOM 858 N N . LYS A 1 106 ? 6.302 2.651 -3.699 1.00 96.25 106 LYS A N 1
ATOM 859 C CA . LYS A 1 106 ? 6.590 4.088 -3.586 1.00 96.25 106 LYS A CA 1
ATOM 860 C C . LYS A 1 106 ? 5.895 4.910 -4.662 1.00 96.25 106 LYS A C 1
ATOM 862 O O . LYS A 1 106 ? 5.528 6.045 -4.402 1.00 96.25 106 LYS A O 1
ATOM 867 N N . LEU A 1 107 ? 5.670 4.380 -5.860 1.00 95.00 107 LEU A N 1
ATOM 868 C CA . LEU A 1 107 ? 5.018 5.121 -6.939 1.00 95.00 107 LEU A CA 1
ATOM 869 C C . LEU A 1 107 ? 3.556 5.494 -6.646 1.00 95.00 107 LEU A C 1
ATOM 871 O O . LEU A 1 107 ? 3.052 6.439 -7.254 1.00 95.00 107 LEU A O 1
ATOM 875 N N . PHE A 1 108 ? 2.901 4.793 -5.724 1.00 95.81 108 PHE A N 1
ATOM 876 C CA . PHE A 1 108 ? 1.493 4.974 -5.357 1.00 95.81 108 PHE A CA 1
ATOM 877 C C . PHE A 1 108 ? 1.319 5.633 -3.982 1.00 95.81 108 PHE A C 1
ATOM 879 O O . PHE A 1 108 ? 0.221 5.667 -3.441 1.00 95.81 108 PHE A O 1
ATOM 886 N N . MET A 1 109 ? 2.390 6.182 -3.411 1.00 94.62 109 MET A N 1
ATOM 887 C CA . MET A 1 109 ? 2.353 6.918 -2.147 1.00 94.62 109 MET A CA 1
ATOM 888 C C . MET A 1 109 ? 2.344 8.428 -2.389 1.00 94.62 109 MET A C 1
ATOM 890 O O . MET A 1 109 ? 2.718 8.908 -3.464 1.00 94.62 109 MET A O 1
ATOM 894 N N . ALA A 1 110 ? 1.971 9.201 -1.366 1.00 90.25 110 ALA A N 1
ATOM 895 C CA . ALA A 1 110 ? 2.210 10.645 -1.356 1.00 90.25 110 ALA A CA 1
ATOM 896 C C . ALA A 1 110 ? 3.712 10.969 -1.482 1.00 90.25 110 ALA A C 1
ATOM 898 O O . ALA A 1 110 ? 4.553 10.073 -1.496 1.00 90.25 110 ALA A O 1
ATOM 899 N N . ASP A 1 111 ? 4.048 12.253 -1.627 1.00 89.94 111 ASP A N 1
ATOM 900 C CA . ASP A 1 111 ? 5.448 12.665 -1.748 1.00 89.94 111 ASP A CA 1
ATOM 901 C C . ASP A 1 111 ? 6.239 12.264 -0.495 1.00 89.94 111 ASP A C 1
ATOM 903 O O . ASP A 1 111 ? 5.930 12.713 0.609 1.00 89.94 111 ASP A O 1
ATOM 907 N N . LEU A 1 112 ? 7.242 11.406 -0.680 1.00 88.44 112 LEU A N 1
ATOM 908 C CA . LEU A 1 112 ? 8.081 10.886 0.402 1.00 88.44 112 LEU A CA 1
ATOM 909 C C . LEU A 1 112 ? 9.256 11.818 0.743 1.00 88.44 112 LEU A C 1
ATOM 911 O O . LEU A 1 112 ? 9.978 11.576 1.714 1.00 88.44 112 LEU A O 1
ATOM 915 N N . GLY A 1 113 ? 9.488 12.861 -0.061 1.00 87.62 113 GLY A N 1
ATOM 916 C CA . GLY A 1 113 ? 10.547 13.840 0.156 1.00 87.62 113 GLY A CA 1
ATOM 917 C C . GLY A 1 113 ? 11.924 13.202 0.372 1.00 87.62 113 GLY A C 1
ATOM 918 O O . GLY A 1 113 ? 12.375 12.346 -0.397 1.00 87.62 113 GLY A O 1
ATOM 919 N N . THR A 1 114 ? 12.610 13.627 1.434 1.00 87.75 114 THR A N 1
ATOM 920 C CA . THR A 1 114 ? 13.941 13.123 1.812 1.00 87.75 114 THR A CA 1
ATOM 921 C C . THR A 1 114 ? 13.910 11.732 2.448 1.00 87.75 114 THR A C 1
ATOM 923 O O . THR A 1 114 ? 14.948 11.079 2.509 1.00 87.75 114 THR A O 1
ATOM 926 N N . SER A 1 115 ? 12.742 11.246 2.877 1.00 87.19 115 SER A N 1
ATOM 927 C CA . SER A 1 115 ? 12.590 9.968 3.586 1.00 87.19 115 SER A CA 1
ATOM 928 C C . SER A 1 115 ? 12.481 8.754 2.658 1.00 87.19 115 SER A C 1
ATOM 930 O O . SER A 1 115 ? 12.552 7.620 3.123 1.00 87.19 115 SER A O 1
ATOM 932 N N . LYS A 1 116 ? 12.373 8.957 1.336 1.00 89.25 116 LYS A N 1
ATOM 933 C CA . LYS A 1 116 ? 12.178 7.882 0.341 1.00 89.25 116 LYS A CA 1
ATOM 934 C C . LYS A 1 116 ? 13.211 6.747 0.378 1.00 89.25 116 LYS A C 1
ATOM 936 O O . LYS A 1 116 ? 12.915 5.638 -0.055 1.00 89.25 116 LYS A O 1
ATOM 941 N N . ALA A 1 117 ? 14.431 7.037 0.834 1.00 88.94 117 ALA A N 1
ATOM 942 C CA . ALA A 1 117 ? 15.503 6.048 0.933 1.00 88.94 117 ALA A CA 1
ATOM 943 C C . ALA A 1 117 ? 15.355 5.148 2.170 1.00 88.94 117 ALA A C 1
ATOM 945 O O . ALA A 1 117 ? 15.819 4.016 2.142 1.00 88.94 117 ALA A O 1
ATOM 946 N N . ALA A 1 118 ? 14.712 5.647 3.230 1.00 91.12 118 ALA A N 1
ATOM 947 C CA . ALA A 1 118 ? 14.482 4.905 4.467 1.00 91.12 118 ALA A CA 1
ATOM 948 C C . ALA A 1 118 ? 13.253 3.987 4.387 1.00 91.12 118 ALA A C 1
ATOM 950 O O . ALA A 1 118 ? 13.181 3.005 5.113 1.00 91.12 118 ALA A O 1
ATOM 951 N N . MET A 1 119 ? 12.302 4.298 3.504 1.00 92.19 119 MET A N 1
ATOM 952 C CA . MET A 1 119 ? 11.110 3.482 3.275 1.00 92.19 119 MET A CA 1
ATOM 953 C C . MET A 1 119 ? 11.458 2.348 2.317 1.00 92.19 119 MET A C 1
ATOM 955 O O . MET A 1 119 ? 11.610 2.577 1.117 1.00 92.19 119 MET A O 1
ATOM 959 N N . VAL A 1 120 ? 11.630 1.142 2.837 1.00 94.81 120 VAL A N 1
ATOM 960 C CA . VAL A 1 120 ? 12.055 -0.037 2.060 1.00 94.81 120 VAL A CA 1
ATOM 961 C C . VAL A 1 120 ? 11.071 -1.201 2.145 1.00 94.81 120 VAL A C 1
ATOM 963 O O . VAL A 1 120 ? 11.193 -2.128 1.356 1.00 94.81 120 VAL A O 1
ATOM 966 N N . ASP A 1 121 ? 10.094 -1.109 3.044 1.00 96.38 121 ASP A N 1
ATOM 967 C CA . ASP A 1 121 ? 9.056 -2.108 3.308 1.00 96.38 121 ASP A CA 1
ATOM 968 C C . ASP A 1 121 ? 7.853 -1.460 4.031 1.00 96.38 121 ASP A C 1
ATOM 970 O O . ASP A 1 121 ? 7.845 -0.253 4.338 1.00 96.38 121 ASP A O 1
ATOM 974 N N . ALA A 1 122 ? 6.822 -2.254 4.329 1.00 96.06 122 ALA A N 1
ATOM 975 C CA . ALA A 1 122 ? 5.645 -1.796 5.061 1.00 96.06 122 ALA A CA 1
ATOM 976 C C . ALA A 1 122 ? 5.959 -1.358 6.503 1.00 96.06 122 ALA A C 1
ATOM 978 O O . ALA A 1 122 ? 5.298 -0.472 7.051 1.00 96.06 122 ALA A O 1
ATOM 979 N N . ILE A 1 123 ? 6.986 -1.941 7.124 1.00 94.38 123 ILE A N 1
ATOM 980 C CA . ILE A 1 123 ? 7.378 -1.665 8.514 1.00 94.38 123 ILE A CA 1
ATOM 981 C C . ILE A 1 123 ? 7.960 -0.251 8.642 1.00 94.38 123 ILE A C 1
ATOM 983 O O . ILE A 1 123 ? 7.636 0.487 9.572 1.00 94.38 123 ILE A O 1
ATOM 987 N N . THR A 1 124 ? 8.792 0.145 7.686 1.00 93.81 124 THR A N 1
ATOM 988 C CA . THR A 1 124 ? 9.477 1.444 7.628 1.00 93.81 124 THR A CA 1
ATOM 989 C C . THR A 1 124 ? 8.622 2.555 7.020 1.00 93.81 124 THR A C 1
ATOM 991 O O . THR A 1 124 ? 9.019 3.723 7.038 1.00 93.81 124 THR A O 1
ATOM 994 N N . THR A 1 125 ? 7.441 2.217 6.501 1.00 93.00 125 THR A N 1
ATOM 995 C CA . THR A 1 125 ? 6.509 3.171 5.900 1.00 93.00 125 THR A CA 1
ATOM 996 C C . THR A 1 125 ? 5.463 3.625 6.919 1.00 93.00 125 THR A C 1
ATOM 998 O O . THR A 1 125 ? 4.946 2.843 7.721 1.00 93.00 125 THR A O 1
ATOM 1001 N N . ASP A 1 126 ? 5.162 4.923 6.912 1.00 88.56 126 ASP A N 1
ATOM 1002 C CA . ASP A 1 126 ? 4.208 5.522 7.840 1.00 88.56 126 ASP A CA 1
ATOM 1003 C C . ASP A 1 126 ? 2.746 5.256 7.436 1.00 88.56 126 ASP A C 1
ATOM 1005 O O . ASP A 1 126 ? 2.435 4.819 6.323 1.00 88.56 126 ASP A O 1
ATOM 1009 N N . CYS A 1 127 ? 1.818 5.562 8.351 1.00 86.69 127 CYS A N 1
ATOM 1010 C CA . CYS A 1 127 ? 0.379 5.394 8.121 1.00 86.69 127 CYS A CA 1
ATOM 1011 C C . CYS A 1 127 ? -0.088 6.112 6.849 1.00 86.69 127 CYS A C 1
ATOM 1013 O O . CYS A 1 127 ? -0.882 5.584 6.071 1.00 86.69 127 CYS A O 1
ATOM 1015 N N . THR A 1 128 ? 0.437 7.312 6.598 1.00 86.88 128 THR A N 1
ATOM 1016 C CA . THR A 1 128 ? 0.067 8.091 5.418 1.00 86.88 128 THR A CA 1
ATOM 1017 C C . THR A 1 128 ? 0.517 7.424 4.125 1.00 86.88 128 THR A C 1
ATOM 1019 O O . THR A 1 128 ? -0.276 7.365 3.184 1.00 86.88 128 THR A O 1
ATOM 1022 N N . GLY A 1 129 ? 1.749 6.923 4.059 1.00 91.31 129 GLY A N 1
ATOM 1023 C CA . GLY A 1 129 ? 2.279 6.207 2.906 1.00 91.31 129 GLY A CA 1
ATOM 1024 C C . GLY A 1 129 ? 1.464 4.957 2.596 1.00 91.31 129 GLY A C 1
ATOM 1025 O O . GLY A 1 129 ? 0.976 4.819 1.475 1.00 91.31 129 GLY A O 1
ATOM 1026 N N . LEU A 1 130 ? 1.230 4.108 3.598 1.00 94.25 130 LEU A N 1
ATOM 1027 C CA . LEU A 1 130 ? 0.511 2.841 3.432 1.00 94.25 130 LEU A CA 1
ATOM 1028 C C . LEU A 1 130 ? -0.963 3.025 3.047 1.00 94.25 130 LEU A C 1
ATOM 1030 O O . LEU A 1 130 ? -1.453 2.380 2.122 1.00 94.25 130 LEU A O 1
ATOM 1034 N N . ILE A 1 131 ? -1.665 3.968 3.676 1.00 92.50 131 ILE A N 1
ATOM 1035 C CA . ILE A 1 131 ? -3.067 4.245 3.339 1.00 92.50 131 ILE A CA 1
ATOM 1036 C C . ILE A 1 131 ? -3.205 4.867 1.939 1.00 92.50 131 ILE A C 1
ATOM 1038 O O . ILE A 1 131 ? -4.175 4.589 1.231 1.00 92.50 131 ILE A O 1
ATOM 1042 N N . ASN A 1 132 ? -2.250 5.697 1.506 1.00 93.00 132 ASN A N 1
ATOM 1043 C CA . ASN A 1 132 ? -2.245 6.209 0.132 1.00 93.00 132 ASN A CA 1
ATOM 1044 C C . ASN A 1 132 ? -1.921 5.108 -0.883 1.00 93.00 132 ASN A C 1
ATOM 1046 O O . ASN A 1 132 ? -2.579 5.053 -1.917 1.00 93.00 132 ASN A O 1
ATOM 1050 N N . LEU A 1 133 ? -0.977 4.217 -0.565 1.00 96.00 133 LEU A N 1
ATOM 1051 C CA . LEU A 1 133 ? -0.629 3.068 -1.399 1.00 96.00 133 LEU A CA 1
ATOM 1052 C C . LEU A 1 133 ? -1.865 2.218 -1.714 1.00 96.00 133 LEU A C 1
ATOM 1054 O O . LEU A 1 133 ? -2.174 2.028 -2.891 1.00 96.00 133 LEU A O 1
ATOM 1058 N N . ILE A 1 134 ? -2.612 1.788 -0.689 1.00 95.94 134 ILE A N 1
ATOM 1059 C CA . ILE A 1 134 ? -3.844 1.006 -0.887 1.00 95.94 134 ILE A CA 1
ATOM 1060 C C . ILE A 1 134 ? -4.870 1.808 -1.693 1.00 95.94 134 ILE A C 1
ATOM 1062 O O . ILE A 1 134 ? -5.491 1.285 -2.615 1.00 95.94 134 ILE A O 1
ATOM 1066 N N . SER A 1 135 ? -5.047 3.092 -1.370 1.00 94.12 135 SER A N 1
ATOM 1067 C CA . SER A 1 135 ? -6.034 3.955 -2.027 1.00 94.12 135 SER A CA 1
ATOM 1068 C C . SER A 1 135 ? -5.751 4.142 -3.522 1.00 94.12 135 SER A C 1
ATOM 1070 O O . SER A 1 135 ? -6.671 4.104 -4.342 1.00 94.12 135 SER A O 1
ATOM 1072 N N . TRP A 1 136 ? -4.489 4.343 -3.903 1.00 95.25 136 TRP A N 1
ATOM 1073 C CA . TRP A 1 136 ? -4.117 4.754 -5.258 1.00 95.25 136 TRP A CA 1
ATOM 1074 C C . TRP A 1 136 ? -3.716 3.598 -6.168 1.00 95.25 136 TRP A C 1
ATOM 1076 O O . TRP A 1 136 ? -3.858 3.747 -7.383 1.00 95.25 136 TRP A O 1
ATOM 1086 N N . CYS A 1 137 ? -3.248 2.474 -5.623 1.00 96.75 137 CYS A N 1
ATOM 1087 C CA . CYS A 1 137 ? -2.873 1.297 -6.400 1.00 96.75 137 CYS A CA 1
ATOM 1088 C C . CYS A 1 137 ? -4.073 0.364 -6.607 1.00 96.75 137 CYS A C 1
ATOM 1090 O O . CYS A 1 137 ? -4.633 -0.175 -5.656 1.00 96.75 137 CYS A O 1
ATOM 1092 N N . ASP A 1 138 ? -4.437 0.138 -7.866 1.00 95.56 138 ASP A N 1
ATOM 1093 C CA . ASP A 1 138 ? -5.575 -0.688 -8.277 1.00 95.56 138 ASP A CA 1
ATOM 1094 C C . ASP A 1 138 ? -5.346 -2.196 -8.107 1.00 95.56 138 ASP A C 1
ATOM 1096 O O . ASP A 1 138 ? -6.244 -3.001 -8.335 1.00 95.56 138 ASP A O 1
ATOM 1100 N N . HIS A 1 139 ? -4.142 -2.587 -7.684 1.00 96.88 139 HIS A N 1
ATOM 1101 C CA . HIS A 1 139 ? -3.850 -3.964 -7.314 1.00 96.88 139 HIS A CA 1
ATOM 1102 C C . HIS A 1 139 ? -4.646 -4.412 -6.081 1.00 96.88 139 HIS A C 1
ATOM 1104 O O . HIS A 1 139 ? -5.222 -5.497 -6.099 1.00 96.88 139 HIS A O 1
ATOM 1110 N N . PHE A 1 140 ? -4.715 -3.569 -5.048 1.00 96.81 140 PHE A N 1
ATOM 1111 C CA . PHE A 1 140 ? -5.407 -3.894 -3.801 1.00 96.81 140 PHE A CA 1
ATOM 1112 C C . PHE A 1 140 ? -6.909 -3.978 -4.025 1.00 96.81 140 PHE A C 1
ATOM 1114 O O . PHE A 1 140 ? -7.482 -3.043 -4.572 1.00 96.81 140 PHE A O 1
ATOM 1121 N N . GLN A 1 141 ? -7.565 -5.034 -3.557 1.00 94.50 141 GLN A N 1
ATOM 1122 C CA . GLN A 1 141 ? -9.013 -5.194 -3.743 1.00 94.50 141 GLN A CA 1
ATOM 1123 C C . GLN A 1 141 ? -9.846 -4.715 -2.544 1.00 94.50 141 GLN A C 1
ATOM 1125 O O . GLN A 1 141 ? -11.074 -4.749 -2.604 1.00 94.50 141 GLN A O 1
ATOM 1130 N N . VAL A 1 142 ? -9.193 -4.190 -1.497 1.00 95.62 142 VAL A N 1
ATOM 1131 C CA . VAL A 1 142 ? -9.862 -3.570 -0.344 1.00 95.62 142 VAL A CA 1
ATOM 1132 C C . VAL A 1 142 ? -10.848 -2.503 -0.817 1.00 95.62 142 VAL A C 1
ATOM 1134 O O . VAL A 1 142 ? -10.521 -1.649 -1.652 1.00 95.62 142 VAL A O 1
ATOM 1137 N N . GLN A 1 143 ? -12.056 -2.506 -0.255 1.00 95.44 143 GLN A N 1
ATOM 1138 C CA . GLN A 1 143 ? -13.112 -1.602 -0.691 1.00 95.44 143 GLN A CA 1
ATOM 1139 C C . GLN A 1 143 ? -12.718 -0.134 -0.476 1.00 95.44 143 GLN A C 1
ATOM 1141 O O . GLN A 1 143 ? -12.561 0.353 0.645 1.00 95.44 143 GLN A O 1
ATOM 1146 N N . ILE A 1 144 ? -12.618 0.615 -1.579 1.00 92.06 144 ILE A N 1
ATOM 1147 C CA . ILE A 1 144 ? -12.078 1.984 -1.581 1.00 92.06 144 ILE A CA 1
ATOM 1148 C C . ILE A 1 144 ? -12.827 2.945 -0.647 1.00 92.06 144 ILE A C 1
ATOM 1150 O O . ILE A 1 144 ? -12.228 3.864 -0.095 1.00 92.06 144 ILE A O 1
ATOM 1154 N N . HIS A 1 145 ? -14.131 2.744 -0.443 1.00 93.75 145 HIS A N 1
ATOM 1155 C CA . HIS A 1 145 ? -14.919 3.601 0.439 1.00 93.75 145 HIS A CA 1
ATOM 1156 C C . HIS A 1 145 ? -14.537 3.430 1.920 1.00 93.75 145 HIS A C 1
ATOM 1158 O O . HIS A 1 145 ? -14.609 4.405 2.665 1.00 93.75 145 HIS A O 1
ATOM 1164 N N . LEU A 1 146 ? -14.062 2.247 2.331 1.00 95.50 146 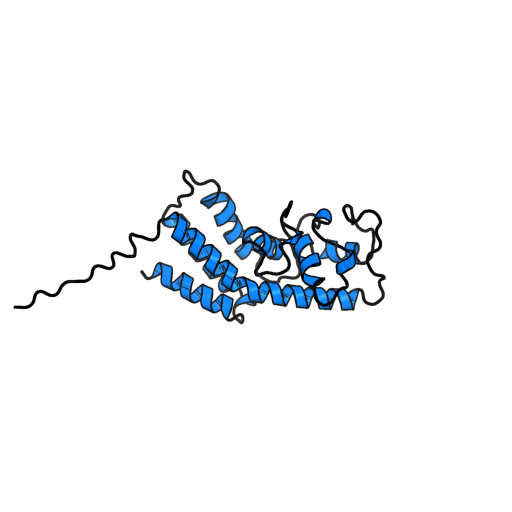LEU A N 1
ATOM 1165 C CA . LEU A 1 146 ? -13.560 1.989 3.686 1.00 95.50 146 LEU A CA 1
ATOM 1166 C C . LEU A 1 146 ? -12.231 2.714 3.921 1.00 95.50 146 LEU A C 1
ATOM 1168 O O . LEU A 1 146 ? -12.058 3.411 4.920 1.00 95.50 146 LEU A O 1
ATOM 1172 N N . ILE A 1 147 ? -11.326 2.642 2.941 1.00 93.06 147 ILE A N 1
ATOM 1173 C CA . ILE A 1 147 ? -10.065 3.394 2.956 1.00 93.06 147 ILE A CA 1
ATOM 1174 C C . ILE A 1 147 ? -10.329 4.902 2.990 1.00 93.06 147 ILE A C 1
ATOM 1176 O O . ILE A 1 147 ? -9.708 5.623 3.773 1.00 93.06 147 ILE A O 1
ATOM 1180 N N . ASN A 1 148 ? -11.275 5.387 2.183 1.00 90.69 148 ASN A N 1
ATOM 1181 C CA . ASN A 1 148 ? -11.642 6.800 2.163 1.00 90.69 148 ASN A CA 1
ATOM 1182 C C . ASN A 1 148 ? -12.218 7.262 3.509 1.00 90.69 148 ASN A C 1
ATOM 1184 O O . ASN A 1 148 ? -11.878 8.357 3.946 1.00 90.69 148 ASN A O 1
ATOM 1188 N N . ALA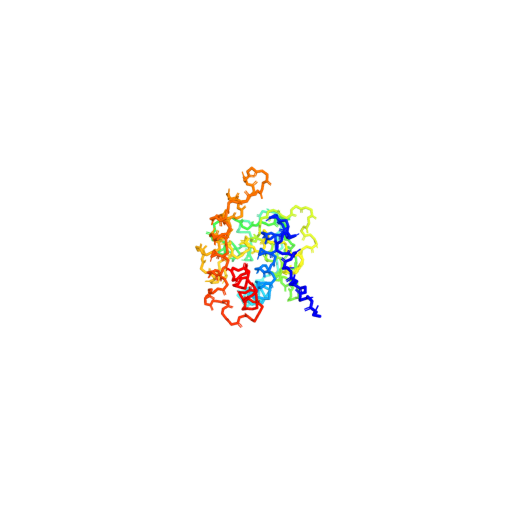 A 1 149 ? -13.021 6.441 4.193 1.00 91.31 149 ALA A N 1
ATOM 1189 C CA . ALA A 1 149 ? -13.554 6.772 5.517 1.00 91.31 149 ALA A CA 1
ATOM 1190 C C . ALA A 1 149 ? -12.437 6.940 6.567 1.00 91.31 149 ALA A C 1
ATOM 1192 O O . ALA A 1 149 ? -12.451 7.889 7.357 1.00 91.31 149 ALA A O 1
ATOM 1193 N N . VAL A 1 150 ? -11.419 6.072 6.541 1.00 89.88 150 VAL A N 1
ATOM 1194 C CA . VAL A 1 150 ? -10.232 6.203 7.404 1.00 89.88 150 VAL A CA 1
ATOM 1195 C C . VAL A 1 150 ? -9.413 7.447 7.034 1.00 89.88 150 VAL A C 1
ATOM 1197 O O . VAL A 1 150 ? -9.005 8.210 7.913 1.00 89.88 150 VAL A O 1
ATOM 1200 N N . GLN A 1 151 ? -9.205 7.705 5.739 1.00 87.50 151 GLN A N 1
ATOM 1201 C CA . GLN A 1 151 ? -8.506 8.904 5.263 1.00 87.50 151 GLN A CA 1
ATOM 1202 C C . GLN A 1 151 ? -9.226 10.199 5.645 1.00 87.50 151 GLN A C 1
ATOM 1204 O O . GLN A 1 151 ? -8.569 11.170 6.018 1.00 87.50 151 GLN A O 1
ATOM 1209 N N . GLU A 1 152 ? -10.552 10.234 5.532 1.00 84.38 152 GLU A N 1
ATOM 1210 C CA . GLU A 1 152 ? -11.377 11.381 5.899 1.00 84.38 152 GLU A CA 1
ATOM 1211 C C . GLU A 1 152 ? -11.250 11.659 7.391 1.00 84.38 152 GLU A C 1
ATOM 1213 O O . GLU A 1 152 ? -10.859 12.758 7.774 1.00 84.38 152 GLU A O 1
ATOM 1218 N N . THR A 1 153 ? -11.444 10.637 8.224 1.00 78.56 153 THR A N 1
ATOM 1219 C CA . THR A 1 153 ? -11.254 10.747 9.673 1.00 78.56 153 THR A CA 1
ATOM 1220 C C . THR A 1 153 ? -9.871 11.322 10.008 1.00 78.56 153 THR A C 1
ATOM 1222 O O . THR A 1 153 ? -9.757 12.249 10.814 1.00 78.56 153 THR A O 1
ATOM 1225 N N . ARG A 1 154 ? -8.824 10.885 9.293 1.00 76.88 154 ARG A N 1
ATOM 1226 C CA . ARG A 1 154 ? -7.481 11.457 9.435 1.00 76.88 154 ARG A CA 1
ATOM 1227 C C . ARG A 1 154 ? -7.365 12.908 9.020 1.00 76.88 154 ARG A C 1
ATOM 1229 O O . ARG A 1 154 ? -6.831 13.730 9.762 1.00 76.88 154 ARG A O 1
ATOM 1236 N N . ASN A 1 155 ? -7.797 13.222 7.814 1.00 72.94 155 ASN A N 1
ATOM 1237 C CA . ASN A 1 155 ? -7.517 14.512 7.211 1.00 72.94 155 ASN A CA 1
ATOM 1238 C C . ASN A 1 155 ? -8.451 15.601 7.728 1.00 72.94 155 ASN A C 1
ATOM 1240 O O . ASN A 1 155 ? -7.985 16.683 8.060 1.00 72.94 155 ASN A O 1
ATOM 1244 N N . THR A 1 156 ? -9.753 15.340 7.793 1.00 63.59 156 THR A N 1
ATOM 1245 C CA . THR A 1 156 ? -10.756 16.371 8.082 1.00 63.59 156 THR A CA 1
ATOM 1246 C C . THR A 1 156 ? -11.063 16.464 9.567 1.00 63.59 156 THR A C 1
ATOM 1248 O O . THR A 1 156 ? -11.161 17.575 10.084 1.00 63.59 156 THR A O 1
ATOM 1251 N N . LYS A 1 157 ? -11.151 15.323 10.264 1.00 60.38 157 LYS A N 1
ATOM 1252 C CA . LYS A 1 157 ? -11.530 15.291 11.681 1.00 60.38 157 LYS A CA 1
ATOM 1253 C C . LYS A 1 157 ? -10.327 15.455 12.619 1.00 60.38 157 LYS A C 1
ATOM 1255 O O . LYS A 1 157 ? -10.455 16.143 13.619 1.00 60.38 157 LYS A O 1
ATOM 1260 N N . TRP A 1 158 ? -9.138 14.922 12.302 1.00 65.56 158 TRP A N 1
ATOM 1261 C CA . TRP A 1 158 ? -7.950 15.071 13.176 1.00 65.56 158 TRP A CA 1
ATOM 1262 C C . TRP A 1 158 ? -7.041 16.242 12.854 1.00 65.56 158 TRP A C 1
ATOM 1264 O O . TRP A 1 158 ? -6.791 17.089 13.712 1.00 65.56 158 TRP A O 1
ATOM 1274 N N . VAL A 1 159 ? -6.488 16.274 11.639 1.00 62.03 159 VAL A N 1
ATOM 1275 C CA . VAL A 1 159 ? -5.412 17.218 11.287 1.00 62.03 159 VAL A CA 1
ATOM 1276 C C . VAL A 1 159 ? -5.881 18.673 11.387 1.00 62.03 159 VAL A C 1
ATOM 1278 O O . VAL A 1 159 ? -5.074 19.564 11.656 1.00 62.03 159 VAL A O 1
ATOM 1281 N N . HIS A 1 160 ? -7.184 18.907 11.232 1.00 62.94 160 HIS A N 1
ATOM 1282 C CA . HIS A 1 160 ? -7.796 20.232 11.276 1.00 62.94 160 HIS A CA 1
ATOM 1283 C C . HIS A 1 160 ? -8.625 20.511 12.541 1.00 62.94 160 HIS A C 1
ATOM 1285 O O . HIS A 1 160 ? -9.152 21.617 12.668 1.00 62.94 160 HIS A O 1
ATOM 1291 N N . ALA A 1 161 ? -8.715 19.575 13.496 1.00 60.19 161 ALA A N 1
ATOM 1292 C CA . ALA A 1 161 ? -9.418 19.830 14.753 1.00 60.19 161 ALA A CA 1
ATOM 1293 C C . ALA A 1 161 ? -8.677 20.876 15.608 1.00 60.19 161 ALA A C 1
ATOM 1295 O O . ALA A 1 161 ? -7.447 20.811 15.750 1.00 60.19 161 ALA A O 1
ATOM 1296 N N . PRO A 1 162 ? -9.393 21.819 16.249 1.00 55.56 162 PRO A N 1
ATOM 1297 C CA . PRO A 1 162 ? -8.810 22.695 17.258 1.00 55.56 162 PRO A CA 1
ATOM 1298 C C . PRO A 1 162 ? -8.118 21.861 18.343 1.00 55.56 162 PRO A C 1
ATOM 1300 O O . PRO A 1 162 ? -8.727 20.977 18.937 1.00 55.56 162 PRO A O 1
ATOM 1303 N N . ARG A 1 163 ? -6.829 22.125 18.591 1.00 62.03 163 ARG A N 1
ATOM 1304 C CA . ARG A 1 163 ? -5.976 21.353 19.525 1.00 62.03 163 ARG A CA 1
ATOM 1305 C C . ARG A 1 163 ? -5.785 19.869 19.165 1.00 62.03 163 ARG A C 1
ATOM 1307 O O . ARG A 1 163 ? -5.199 19.147 19.965 1.00 62.03 163 ARG A O 1
ATOM 1314 N N . GLN A 1 164 ? -6.191 19.437 17.965 1.00 62.44 164 GLN A N 1
ATOM 1315 C CA . GLN A 1 164 ? -6.145 18.036 17.519 1.00 62.44 164 GLN A CA 1
ATOM 1316 C C . GLN A 1 164 ? -6.938 17.096 18.444 1.00 62.44 164 GLN A C 1
ATOM 1318 O O . GLN A 1 164 ? -6.584 15.932 18.609 1.00 62.44 164 GLN A O 1
ATOM 1323 N N . GLU A 1 165 ? -7.988 17.608 19.089 1.00 66.62 165 GLU A N 1
ATOM 1324 C CA . GLU A 1 165 ? -8.862 16.826 19.959 1.00 66.62 165 GLU A CA 1
ATOM 1325 C C . GLU A 1 165 ? -10.154 16.487 19.216 1.00 66.62 165 GLU A C 1
ATOM 1327 O O . GLU A 1 165 ? -10.798 17.370 18.657 1.00 66.62 165 GLU A O 1
ATOM 1332 N N . LEU A 1 166 ? -10.551 15.214 19.250 1.00 69.12 166 LEU A N 1
ATOM 1333 C CA . LEU A 1 166 ? -11.864 14.798 18.762 1.00 69.12 166 LEU A CA 1
ATOM 1334 C C . LEU A 1 166 ? -12.908 14.854 19.872 1.00 69.12 166 LEU A C 1
ATOM 1336 O O . LEU A 1 166 ? -12.618 14.522 21.030 1.00 69.12 166 LEU A O 1
ATOM 1340 N N . THR A 1 167 ? -14.144 15.139 19.478 1.00 76.75 167 THR A N 1
ATOM 1341 C CA . THR A 1 167 ? -15.338 14.809 20.260 1.00 76.75 167 THR A CA 1
ATOM 1342 C C . THR A 1 167 ? -15.499 13.292 20.403 1.00 76.75 167 THR A C 1
ATOM 1344 O O . THR A 1 167 ? -14.962 12.512 19.615 1.00 76.75 167 THR A O 1
ATOM 1347 N N . ASP A 1 168 ? -16.254 12.839 21.403 1.00 78.56 168 ASP A N 1
ATOM 1348 C CA . ASP A 1 168 ? -16.469 11.399 21.607 1.00 78.56 168 ASP A CA 1
ATOM 1349 C C . ASP A 1 168 ? -17.238 10.750 20.445 1.00 78.56 168 ASP A C 1
ATOM 1351 O O . ASP A 1 168 ? -16.954 9.609 20.084 1.00 78.56 168 ASP A O 1
ATOM 1355 N N . ALA A 1 169 ? -18.126 11.503 19.784 1.00 80.62 169 ALA A N 1
ATOM 1356 C CA . ALA A 1 169 ? -18.793 11.061 18.561 1.00 80.62 169 ALA A CA 1
ATOM 1357 C C . ALA A 1 169 ? -17.784 10.803 17.430 1.00 80.62 169 ALA A C 1
ATOM 1359 O O . ALA A 1 169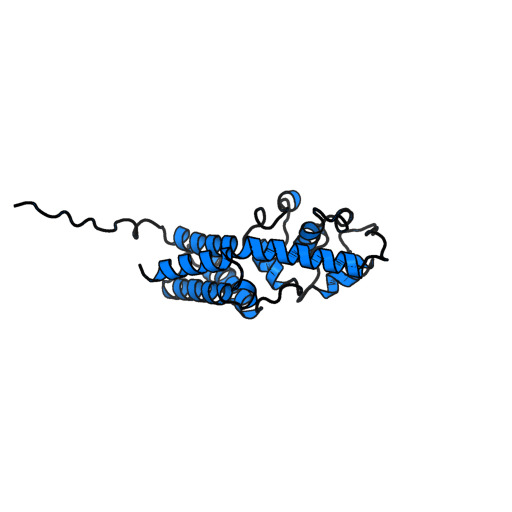 ? -17.788 9.736 16.826 1.00 80.62 169 ALA A O 1
ATOM 1360 N N . GLU A 1 170 ? -16.851 11.727 17.194 1.00 79.81 170 GLU A N 1
ATOM 1361 C CA . GLU A 1 170 ? -15.827 11.551 16.159 1.00 79.81 170 GLU A CA 1
ATOM 1362 C C . GLU A 1 170 ? -14.846 10.414 16.493 1.00 79.81 170 GLU A C 1
ATOM 1364 O O . GLU A 1 170 ? -14.318 9.766 15.585 1.00 79.81 170 GLU A O 1
ATOM 1369 N N . LYS A 1 171 ? -14.591 10.141 17.782 1.00 79.38 171 LYS A N 1
ATOM 1370 C CA . LYS A 1 171 ? -13.801 8.968 18.193 1.00 79.38 171 LYS A CA 1
ATOM 1371 C C . LYS A 1 171 ? -14.545 7.678 17.873 1.00 79.38 171 LYS A C 1
ATOM 1373 O O . LYS A 1 171 ? -13.946 6.764 17.323 1.00 79.38 171 LYS A O 1
ATOM 1378 N N . SER A 1 172 ? -15.840 7.608 18.169 1.00 82.81 172 SER A N 1
ATOM 1379 C CA . SER A 1 172 ? -16.642 6.438 17.807 1.00 82.81 172 SER A CA 1
ATOM 1380 C C . SER A 1 172 ? -16.702 6.255 16.287 1.00 82.81 172 SER A C 1
ATOM 1382 O O . SER A 1 172 ? -16.478 5.152 15.794 1.00 82.81 172 SER A O 1
ATOM 1384 N N . ASP A 1 173 ? -16.893 7.331 15.518 1.00 84.62 173 ASP A N 1
ATOM 1385 C CA . ASP A 1 173 ? -16.844 7.289 14.050 1.00 84.62 173 ASP A CA 1
ATOM 1386 C C . ASP A 1 173 ? -15.507 6.742 13.537 1.00 84.62 173 ASP A C 1
ATOM 1388 O O . ASP A 1 173 ? -15.478 5.935 12.609 1.00 84.62 173 ASP A O 1
ATOM 1392 N N . THR A 1 174 ? -14.402 7.161 14.160 1.00 84.62 174 THR A N 1
ATOM 1393 C CA . THR A 1 174 ? -13.061 6.657 13.851 1.00 84.62 174 THR A CA 1
ATOM 1394 C C . THR A 1 174 ? -12.991 5.150 14.020 1.00 84.62 174 THR A C 1
ATOM 1396 O O . THR A 1 174 ? -12.568 4.443 13.108 1.00 84.62 174 THR A O 1
ATOM 1399 N N . LEU A 1 175 ? -13.339 4.668 15.214 1.00 87.69 175 LEU A N 1
ATOM 1400 C CA . LEU A 1 175 ? -13.194 3.260 15.565 1.00 87.69 175 LEU A CA 1
ATOM 1401 C C . LEU A 1 175 ? -14.088 2.416 14.665 1.00 87.69 175 LEU A C 1
ATOM 1403 O O . LEU A 1 175 ? -13.636 1.402 14.149 1.00 87.69 175 LEU A O 1
ATOM 1407 N N . ASN A 1 176 ? -15.304 2.887 14.378 1.00 90.88 176 ASN A N 1
ATOM 1408 C CA . ASN A 1 176 ? -16.195 2.279 13.396 1.00 90.88 176 ASN A CA 1
ATOM 1409 C C . ASN A 1 176 ? -15.560 2.211 11.997 1.00 90.88 176 ASN A C 1
ATOM 1411 O O . ASN A 1 176 ? -15.589 1.152 11.376 1.00 90.88 176 ASN A O 1
ATOM 1415 N N . ALA A 1 177 ? -14.965 3.300 11.499 1.00 92.44 177 ALA A N 1
ATOM 1416 C CA . ALA A 1 177 ? -14.307 3.309 10.191 1.00 92.44 177 ALA A CA 1
ATOM 1417 C C . ALA A 1 177 ? -13.138 2.313 10.129 1.00 92.44 177 ALA A C 1
ATOM 1419 O O . ALA A 1 177 ? -13.016 1.567 9.157 1.00 92.44 177 ALA A O 1
ATOM 1420 N N . ILE A 1 178 ? -12.317 2.260 11.181 1.00 92.69 178 ILE A N 1
ATOM 1421 C CA . ILE A 1 178 ? -11.199 1.317 11.277 1.00 92.69 178 ILE A CA 1
ATOM 1422 C C . ILE A 1 178 ? -11.701 -0.130 11.3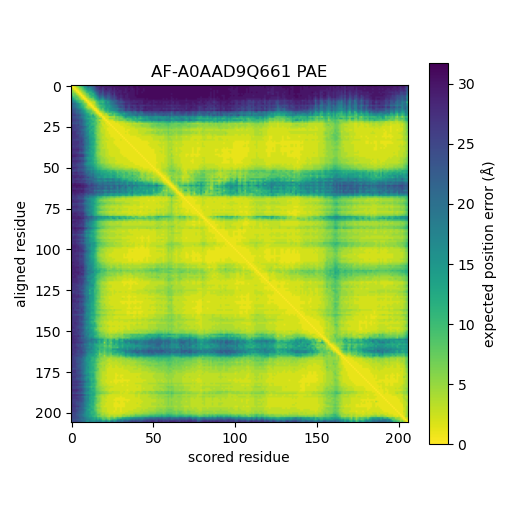85 1.00 92.69 178 ILE A C 1
ATOM 1424 O O . ILE A 1 178 ? -11.189 -0.998 10.684 1.00 92.69 178 ILE A O 1
ATOM 1428 N N . ARG A 1 179 ? -12.714 -0.402 12.218 1.00 94.25 179 ARG A N 1
ATOM 1429 C CA . ARG A 1 179 ? -13.315 -1.738 12.347 1.00 94.25 179 ARG A CA 1
ATOM 1430 C C . ARG A 1 179 ? -13.867 -2.218 11.013 1.00 94.25 179 ARG A C 1
ATOM 1432 O O . ARG A 1 179 ? -13.522 -3.311 10.585 1.00 94.25 179 ARG A O 1
ATOM 1439 N N . ASN A 1 180 ? -14.644 -1.379 10.330 1.00 95.69 180 ASN A N 1
ATOM 1440 C CA . ASN A 1 180 ? -15.199 -1.718 9.025 1.00 95.69 180 ASN A CA 1
ATOM 1441 C C . ASN A 1 180 ? -14.091 -2.029 8.011 1.00 95.69 180 ASN A C 1
ATOM 1443 O O . ASN A 1 180 ? -14.220 -2.997 7.271 1.00 95.69 180 ASN A O 1
ATOM 1447 N N . LEU A 1 181 ? -12.995 -1.258 8.009 1.00 96.19 181 LEU A N 1
ATOM 1448 C CA . LEU A 1 181 ? -11.831 -1.553 7.174 1.00 96.19 181 LEU A CA 1
ATOM 1449 C C . LEU A 1 181 ? -11.214 -2.913 7.520 1.00 96.19 181 LEU A C 1
ATOM 1451 O O . LEU A 1 181 ? -11.033 -3.727 6.629 1.00 96.19 181 LEU A O 1
ATOM 1455 N N . LEU A 1 182 ? -10.922 -3.191 8.792 1.00 96.12 182 LEU A N 1
ATOM 1456 C CA . LEU A 1 182 ? -10.307 -4.460 9.218 1.00 96.12 182 LEU A CA 1
ATOM 1457 C C . LEU A 1 182 ? -11.227 -5.685 9.039 1.00 96.12 182 LEU A C 1
ATOM 1459 O O . LEU A 1 182 ? -10.764 -6.822 9.104 1.00 96.12 182 LEU A O 1
ATOM 1463 N N . GLN A 1 183 ? -12.523 -5.458 8.820 1.00 96.38 183 GLN A N 1
ATOM 1464 C CA . GLN A 1 183 ? -13.516 -6.478 8.479 1.00 96.38 183 GLN A CA 1
ATOM 1465 C C . GLN A 1 183 ? -13.714 -6.652 6.967 1.00 96.38 183 GLN A C 1
ATOM 1467 O O . GLN A 1 183 ? -14.561 -7.452 6.561 1.00 96.38 183 GLN A O 1
ATOM 1472 N N . ASP A 1 184 ? -12.974 -5.919 6.129 1.00 97.50 184 ASP A N 1
ATOM 1473 C CA . ASP A 1 184 ? -13.016 -6.110 4.682 1.00 97.50 184 ASP A CA 1
ATOM 1474 C C . ASP A 1 184 ? -12.678 -7.576 4.327 1.00 97.50 184 ASP A C 1
ATOM 1476 O O . ASP A 1 184 ? -11.784 -8.162 4.949 1.00 97.50 184 ASP A O 1
ATOM 1480 N N . PRO A 1 185 ? -13.375 -8.198 3.355 1.00 96.69 185 PRO A N 1
ATOM 1481 C CA . PRO A 1 185 ? -13.132 -9.589 2.974 1.00 96.69 185 PRO A CA 1
ATOM 1482 C C . PRO A 1 185 ? -11.675 -9.907 2.621 1.00 96.69 185 PRO A C 1
ATOM 1484 O O . PRO A 1 185 ? -11.231 -11.022 2.890 1.00 96.69 185 PRO A O 1
ATOM 1487 N N . GLU A 1 186 ? -10.927 -8.940 2.084 1.00 95.81 186 GLU A N 1
ATOM 1488 C CA . GLU A 1 186 ? -9.504 -9.101 1.762 1.00 95.81 186 GLU A CA 1
ATOM 1489 C C . GLU A 1 186 ? -8.621 -9.235 3.015 1.00 95.81 186 GLU A C 1
ATOM 1491 O O . GLU A 1 186 ? -7.527 -9.784 2.950 1.00 95.81 186 GLU A O 1
ATOM 1496 N N . LEU A 1 187 ? -9.096 -8.759 4.171 1.00 96.06 187 LEU A N 1
ATOM 1497 C CA . LEU A 1 187 ? -8.347 -8.693 5.431 1.00 96.06 187 LEU A CA 1
ATOM 1498 C C . LEU A 1 187 ? -8.807 -9.724 6.470 1.00 96.06 187 LEU A C 1
ATOM 1500 O O . LEU A 1 187 ? -8.138 -9.933 7.482 1.00 96.06 187 LEU A O 1
ATOM 1504 N N . VAL A 1 188 ? -9.931 -10.408 6.234 1.00 93.12 188 VAL A N 1
ATOM 1505 C CA . VAL A 1 188 ? -10.487 -11.404 7.169 1.00 93.12 188 VAL A CA 1
ATOM 1506 C C . VAL A 1 188 ? -9.535 -12.576 7.421 1.00 93.12 188 VAL A C 1
ATOM 1508 O O . VAL A 1 188 ? -9.504 -13.114 8.528 1.00 93.12 188 VAL A O 1
ATOM 1511 N N . ALA A 1 189 ? -8.755 -12.973 6.414 1.00 93.19 189 ALA A N 1
ATOM 1512 C CA . ALA A 1 189 ? -7.792 -14.065 6.536 1.00 93.19 189 ALA A CA 1
ATOM 1513 C C . ALA A 1 189 ? -6.453 -13.636 7.165 1.00 93.19 189 ALA A C 1
ATOM 1515 O O . ALA A 1 189 ? -5.686 -14.501 7.593 1.00 93.19 189 ALA A O 1
ATOM 1516 N N . ASP A 1 190 ? -6.164 -12.332 7.244 1.00 95.75 190 ASP A N 1
ATOM 1517 C CA . ASP A 1 190 ? -4.910 -11.830 7.805 1.00 95.75 190 ASP A CA 1
ATOM 1518 C C . ASP A 1 190 ? -4.973 -11.823 9.343 1.00 95.75 190 ASP A C 1
ATOM 1520 O O . ASP A 1 190 ? -5.786 -11.140 9.973 1.00 95.75 190 ASP A O 1
ATOM 1524 N N . ALA A 1 191 ? -4.087 -12.598 9.970 1.00 96.25 191 ALA A N 1
ATOM 1525 C CA . ALA A 1 191 ? -4.061 -12.761 11.420 1.00 96.25 191 ALA A CA 1
ATOM 1526 C C . ALA A 1 191 ? -3.726 -11.460 12.173 1.00 96.25 191 ALA A C 1
ATOM 1528 O O . ALA A 1 191 ? -4.224 -11.255 13.284 1.00 96.25 191 ALA A O 1
ATOM 1529 N N . ASN A 1 192 ? -2.908 -10.577 11.593 1.00 95.62 192 ASN A N 1
ATOM 1530 C CA . ASN A 1 192 ? -2.551 -9.300 12.206 1.00 95.62 192 ASN A CA 1
ATOM 1531 C C . ASN A 1 192 ? -3.715 -8.314 12.112 1.00 95.62 192 ASN A C 1
ATOM 1533 O O . ASN A 1 192 ? -4.008 -7.635 13.097 1.00 95.62 192 ASN A O 1
ATOM 1537 N N . ALA A 1 193 ? -4.429 -8.286 10.985 1.00 96.19 193 ALA A N 1
ATOM 1538 C CA . ALA A 1 193 ? -5.646 -7.500 10.831 1.00 96.19 193 ALA A CA 1
ATOM 1539 C C . ALA A 1 193 ? -6.721 -7.944 11.836 1.00 96.19 193 ALA A C 1
ATOM 1541 O O . ALA A 1 193 ? -7.314 -7.102 12.515 1.00 96.19 193 ALA A O 1
ATOM 1542 N N . GLN A 1 194 ? -6.913 -9.258 12.018 1.00 97.00 194 GLN A N 1
ATOM 1543 C CA . GLN A 1 194 ? -7.857 -9.783 13.013 1.00 97.00 194 GLN A CA 1
ATOM 1544 C C . GLN A 1 194 ? -7.425 -9.483 14.451 1.00 97.00 194 GLN A C 1
ATOM 1546 O O . GLN A 1 194 ? -8.257 -9.139 15.292 1.00 97.00 194 GLN A O 1
ATOM 1551 N N . LYS A 1 195 ? -6.124 -9.549 14.746 1.00 95.94 195 LYS A N 1
ATOM 1552 C CA . LYS A 1 195 ? -5.594 -9.141 16.050 1.00 95.94 195 LYS A CA 1
ATOM 1553 C C . LYS A 1 195 ? -5.860 -7.656 16.320 1.00 95.94 195 LYS A C 1
ATOM 1555 O O . LYS A 1 195 ? -6.397 -7.324 17.375 1.00 95.94 195 LYS A O 1
ATOM 1560 N N . ALA A 1 196 ? -5.559 -6.781 15.361 1.00 94.69 196 ALA A N 1
ATOM 1561 C CA . ALA A 1 196 ? -5.839 -5.351 15.469 1.00 94.69 196 ALA A CA 1
ATOM 1562 C C . ALA A 1 196 ? -7.340 -5.081 15.663 1.00 94.69 196 ALA A C 1
ATOM 1564 O O . ALA A 1 196 ? -7.718 -4.271 16.507 1.00 94.69 196 ALA A O 1
ATOM 1565 N N . LEU A 1 197 ? -8.210 -5.802 14.947 1.00 94.94 197 LEU A N 1
ATOM 1566 C CA . LEU A 1 197 ? -9.662 -5.682 15.087 1.00 94.94 197 LEU A CA 1
ATOM 1567 C C . LEU A 1 197 ? -10.135 -6.031 16.506 1.00 94.94 197 LEU A C 1
ATOM 1569 O O . LEU A 1 197 ? -10.981 -5.326 17.064 1.00 94.94 197 LEU A O 1
ATOM 1573 N N . LEU A 1 198 ? -9.595 -7.099 17.098 1.00 93.88 198 LEU A N 1
ATOM 1574 C CA . LEU A 1 198 ? -9.915 -7.507 18.468 1.00 93.88 198 LEU A CA 1
ATOM 1575 C C . LEU A 1 198 ? -9.473 -6.460 19.494 1.00 93.88 198 LEU A C 1
ATOM 1577 O O . LEU A 1 198 ? -10.246 -6.126 20.397 1.00 93.88 198 LEU A O 1
ATOM 1581 N N . GLU A 1 199 ? -8.263 -5.922 19.346 1.00 91.88 199 GLU A N 1
ATOM 1582 C CA . GLU A 1 199 ? -7.745 -4.877 20.234 1.00 91.88 199 GLU A CA 1
ATOM 1583 C C . GLU A 1 199 ? -8.602 -3.608 20.144 1.00 91.88 199 GLU A C 1
ATOM 1585 O O . GLU A 1 199 ? -9.090 -3.123 21.162 1.00 91.88 199 GLU A O 1
ATOM 1590 N N . ILE A 1 200 ? -8.915 -3.149 18.930 1.00 89.69 200 ILE A N 1
ATOM 1591 C CA . ILE A 1 200 ? -9.762 -1.969 18.698 1.00 89.69 200 ILE A CA 1
ATOM 1592 C C . ILE A 1 200 ? -11.183 -2.171 19.230 1.00 89.69 200 ILE A C 1
ATOM 1594 O O . ILE A 1 200 ? -11.760 -1.261 19.819 1.00 89.69 200 ILE A O 1
ATOM 1598 N N . THR A 1 201 ? -11.754 -3.366 19.072 1.00 88.69 201 THR A N 1
ATOM 1599 C CA . THR A 1 201 ? -13.091 -3.681 19.606 1.00 88.69 201 THR A CA 1
ATOM 1600 C C . THR A 1 201 ? -13.105 -3.687 21.137 1.00 88.69 201 THR A C 1
ATOM 1602 O O . THR A 1 201 ? -14.128 -3.388 21.754 1.00 88.69 201 THR A O 1
ATOM 1605 N N . SER A 1 202 ? -11.981 -4.031 21.766 1.00 85.12 202 SER A N 1
ATOM 1606 C CA . SER A 1 202 ? -11.853 -4.022 23.225 1.00 85.12 202 SER A CA 1
ATOM 1607 C C . SER A 1 202 ? -11.768 -2.596 23.776 1.00 85.12 202 SER A C 1
ATOM 1609 O O . SER A 1 202 ? -12.297 -2.338 24.850 1.00 85.12 202 SER A O 1
ATOM 1611 N N . MET A 1 203 ? -11.228 -1.649 22.998 1.00 79.12 203 MET A N 1
ATOM 1612 C CA . MET A 1 203 ? -11.123 -0.231 23.372 1.00 79.12 203 MET A CA 1
ATOM 1613 C C . MET A 1 203 ? -12.471 0.504 23.531 1.00 79.12 203 MET A C 1
ATOM 1615 O O . MET A 1 203 ? -12.465 1.626 24.030 1.00 79.12 203 MET A O 1
ATOM 1619 N N . GLU A 1 204 ? -13.598 -0.064 23.079 1.00 63.44 204 GLU A N 1
ATOM 1620 C CA . GLU A 1 204 ? -14.953 0.509 23.244 1.00 63.44 204 GLU A CA 1
ATOM 1621 C C . GLU A 1 204 ? -15.751 -0.120 24.398 1.00 63.44 204 GLU A C 1
ATOM 1623 O O . GLU A 1 204 ? -16.792 0.409 24.787 1.00 63.44 204 GLU A O 1
ATOM 1628 N N . LYS A 1 205 ? -15.314 -1.276 24.915 1.00 55.25 205 LYS A N 1
ATOM 1629 C CA . LYS A 1 205 ? -16.023 -2.017 25.975 1.00 55.25 205 LYS A CA 1
ATOM 1630 C C . LYS A 1 205 ? -15.603 -1.599 27.387 1.00 55.25 205 LYS A C 1
ATOM 1632 O O . LYS A 1 205 ? -16.139 -2.140 28.354 1.00 55.25 205 LYS A O 1
ATOM 1637 N N . GLU A 1 206 ? -14.664 -0.668 27.487 1.00 44.91 206 GLU A N 1
ATOM 1638 C CA . GLU A 1 206 ? -14.030 -0.175 28.711 1.00 44.91 206 GLU A CA 1
ATOM 1639 C C . GLU A 1 206 ? -14.274 1.326 28.876 1.00 44.91 206 GLU A C 1
ATOM 1641 O O . GLU A 1 206 ? -14.453 1.746 30.042 1.00 44.91 206 GLU A O 1
#

Secondary structure (DSSP, 8-state):
---------TTTTSS-HHHHHHHHHHHHHHHHHHHHHHHHHHHHHHHHHHTTTSPP---S-GGG-SSSSHHHHHHHHTBSSS---GGGS-GGGTT-TTTHHHHHHHTTSSP-GGGGGT--STTTS-HHHHHHHHHHBTT--S-HHHHHHHHHIIIIIITTSGGGPPPHHHHHHHHHHHHHHHTSTTTTT-HHHHHHHHHHHHTT--

Mean predicted aligned error: 8.15 Å

Foldseek 3Di:
DDDDDDPDPPCVVPCDLVNVLVVLLVLLLQLCQVVLQVLLLVVLVVVCVVCVVFDQDDDPDQQPLCVPGPSSVVLQVQFPDDFFRRVLADSNCCNPSPQNSQSSLNRQADDCPPCSVQRRGSVSDDSRSSLSSLLTGNSHPQDNVLSVQLVCLVPPQQPPDDVSGHDPVSVVSNLVSSLVRLPGPSNPPRPSSVVSNVVSVVVVVD

Nearest PDB structures (foldseek):
  7az0-assembly1_BBB  TM=1.949E-01  e=5.875E+00  Mus musculus
  8qu8-assembly1_D  TM=1.580E-01  e=3.815E+00  Homo sapiens

pLDDT: mean 83.68, std 16.77, range [29.75, 98.31]

Radius of gyration: 20.47 Å; Cα contacts (8 Å, |Δi|>4): 232; chains: 1; bounding box: 36×37×83 Å